Protein AF-A0A1Y5GNL1-F1 (afdb_monomer)

Solvent-accessible surface area (backbone atoms only — not comparable to full-atom values): 10444 Å² total; per-residue (Å²): 140,81,86,88,83,90,82,88,89,87,81,87,83,83,86,76,85,80,77,82,78,79,74,79,75,77,80,75,80,74,80,72,69,47,80,43,78,51,62,94,51,75,36,48,58,29,50,54,50,49,62,76,41,37,82,68,39,69,71,27,97,83,43,31,18,26,44,36,35,56,33,30,37,84,97,33,58,23,40,37,36,39,26,32,45,97,56,29,27,39,37,41,37,41,29,74,87,70,78,47,69,49,72,49,64,78,26,40,75,8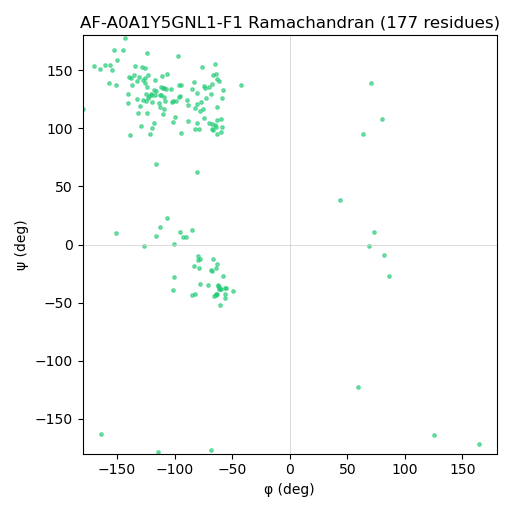5,61,77,57,86,50,54,77,48,40,34,41,35,42,40,97,83,29,43,32,43,39,38,36,37,79,62,35,33,42,36,44,34,35,57,86,54,38,38,34,43,36,37,40,49,72,50,91,87,49,80,58,54,50,34,43,26,48,56,88,62,51,44,80,39,76,69,42,66,128

Nearest PDB structures (foldseek):
  2vt8-assembly2_B  TM=5.332E-01  e=2.544E+00  Homo sapiens
  6hxv-assembly1_B  TM=3.896E-01  e=2.177E+00  Danio rerio
  6hxy-assembly1_A-2  TM=4.247E-01  e=2.544E+00  Danio rerio
  2fbl-assembly1_B  TM=3.170E-01  e=1.229E+00  Nitrosomonas europaea
  6hxv-assembly1_A  TM=4.015E-01  e=4.504E+00  Danio rerio

Foldseek 3Di:
DDDDDDDDDDDDDDPDDDDDPPDPPPPPPPWDKDKDFQDLAFQSQVVVVCVQCVVQQVVAPQSFFKKWFWWDFVPWTKIKIWGDDPRWIKIWIATPVPRAIDIDISGDNPDDCVQWPTWIWMQTPQFIKTWTHGVFKIWIWTDNPQKIKIWIGGPDPPHDTTITMGGSVPMDIGHPDHD

Secondary structure (DSSP, 8-state):
---------------------------------EEEEPPSSTTHHHHHHHHHTHHHHTTSSSS-EEEEEEEEETTEEEEEEEEE-SS-EEEEEEEGGGTEEEEEEEE-TT--STTEEEEEEEEETTEEEEEEEESSEEEEEEE-SSEEEEEEEESSTTS---EEEEEGGG-EEEET---

pLDDT: mean 84.7, std 17.58, range [38.16, 98.0]

Radius of gyration: 28.98 Å; Cα contacts (8 Å, |Δi|>4): 346; chains: 1; bounding box: 56×76×91 Å

Mean predicted aligned error: 10.85 Å

Sequence (179 aa):
MAADPTRRPLYLHRLLLLIPLIGLSLSQTSFAETVVNIPRENGALHQEFKNLMHEQISQFENGIGRINLPGKSGNKDCTANFYTHEDSTFLSIDIRANDTYKEFYIDHPTQSFKPILFQKLILSDDGVEIKVVKRRFTFSIKSNGETLTIHTKSKSKKDKTPSCTFQLVDVKLFEGETE

Structure (mmCIF, N/CA/C/O backbone):
data_AF-A0A1Y5GNL1-F1
#
_entry.id   AF-A0A1Y5GNL1-F1
#
loop_
_atom_site.group_PDB
_atom_site.id
_atom_site.type_symbol
_atom_site.label_atom_id
_atom_site.label_alt_id
_atom_site.label_comp_id
_atom_site.label_asym_id
_atom_site.label_entity_id
_atom_site.label_seq_id
_atom_site.pdbx_PDB_ins_code
_atom_site.Cartn_x
_atom_site.Cartn_y
_atom_site.Cartn_z
_atom_site.occupancy
_atom_site.B_iso_or_equiv
_atom_site.auth_seq_id
_atom_site.auth_comp_id
_atom_site.auth_asym_id
_atom_site.auth_atom_id
_atom_site.pdbx_PDB_model_num
ATOM 1 N N . MET A 1 1 ? -39.091 -49.782 72.570 1.00 40.16 1 MET A N 1
ATOM 2 C CA . MET A 1 1 ? -38.453 -51.110 72.747 1.00 40.16 1 MET A CA 1
ATOM 3 C C . MET A 1 1 ? -39.277 -52.098 71.934 1.00 40.16 1 MET A C 1
ATOM 5 O O . MET A 1 1 ? -40.478 -52.080 72.128 1.00 40.16 1 MET A O 1
ATOM 9 N N . ALA A 1 2 ? -38.800 -52.902 70.988 1.00 39.50 2 ALA A N 1
ATOM 10 C CA . ALA A 1 2 ? -37.472 -53.255 70.480 1.00 39.50 2 ALA A CA 1
ATOM 11 C C . ALA A 1 2 ? -37.644 -53.631 68.977 1.00 39.50 2 ALA A C 1
ATOM 13 O O . ALA A 1 2 ? -38.718 -54.080 68.596 1.00 39.50 2 ALA A O 1
ATOM 14 N N . ALA A 1 3 ? -36.745 -53.187 68.095 1.00 40.75 3 ALA A N 1
ATOM 15 C CA . ALA A 1 3 ? -35.728 -53.989 67.387 1.00 40.75 3 ALA A CA 1
ATOM 16 C C . ALA A 1 3 ? -36.224 -54.787 66.148 1.00 40.75 3 ALA A C 1
ATOM 18 O O . ALA A 1 3 ? -36.904 -55.798 66.265 1.00 40.75 3 ALA A O 1
ATOM 19 N N . ASP A 1 4 ? -35.804 -54.293 64.975 1.00 42.88 4 ASP A N 1
ATOM 20 C CA . ASP A 1 4 ? -35.662 -54.953 63.656 1.00 42.88 4 ASP A CA 1
ATOM 21 C C . ASP A 1 4 ? -34.566 -56.055 63.728 1.00 42.88 4 ASP A C 1
ATOM 23 O O . ASP A 1 4 ? -33.699 -55.924 64.606 1.00 42.88 4 ASP A O 1
ATOM 27 N N . PRO A 1 5 ? -34.537 -57.128 62.889 1.00 54.91 5 PRO A N 1
ATOM 28 C CA . PRO A 1 5 ? -33.854 -57.037 61.577 1.00 54.91 5 PRO A CA 1
ATOM 29 C C . PRO A 1 5 ? -34.291 -58.022 60.442 1.00 54.91 5 PRO A C 1
ATOM 31 O O . PRO A 1 5 ? -34.553 -59.200 60.673 1.00 54.91 5 PRO A O 1
ATOM 34 N N . THR A 1 6 ? -34.072 -57.593 59.180 1.00 46.59 6 THR A N 1
ATOM 35 C CA . THR A 1 6 ? -33.573 -58.368 57.989 1.00 46.59 6 THR A CA 1
ATOM 36 C C . THR A 1 6 ? -34.479 -59.438 57.325 1.00 46.59 6 THR A C 1
ATOM 38 O O . THR A 1 6 ? -35.091 -60.237 58.006 1.00 46.59 6 THR A O 1
ATOM 41 N N . ARG A 1 7 ? -34.594 -59.630 55.991 1.00 39.72 7 ARG A N 1
ATOM 42 C CA . ARG A 1 7 ? -33.721 -59.412 54.808 1.00 39.72 7 ARG A CA 1
ATOM 43 C C . ARG A 1 7 ? -34.568 -59.468 53.499 1.00 39.72 7 ARG A C 1
ATOM 45 O O . ARG A 1 7 ? -35.563 -60.174 53.431 1.00 39.72 7 ARG A O 1
ATOM 52 N N . ARG A 1 8 ? -34.114 -58.731 52.469 1.00 44.25 8 ARG A N 1
ATOM 53 C CA . ARG A 1 8 ? -34.558 -58.634 51.041 1.00 44.25 8 ARG A CA 1
ATOM 54 C C . ARG A 1 8 ? -34.267 -59.943 50.242 1.00 44.25 8 ARG A C 1
ATOM 56 O O . ARG A 1 8 ? -33.657 -60.808 50.868 1.00 44.25 8 ARG A O 1
ATOM 63 N N . PRO A 1 9 ? -34.507 -60.099 48.903 1.00 55.09 9 PRO A N 1
ATOM 64 C CA . PRO A 1 9 ? -34.882 -59.119 47.848 1.00 55.09 9 PRO A CA 1
ATOM 65 C C . PRO A 1 9 ? -35.872 -59.624 46.758 1.00 55.09 9 PRO A C 1
ATOM 67 O O . PRO A 1 9 ? -36.211 -60.793 46.746 1.00 55.09 9 PRO A O 1
ATOM 70 N N . LEU A 1 10 ? -36.291 -58.772 45.802 1.00 44.56 10 LEU A N 1
ATOM 71 C CA . LEU A 1 10 ? -36.179 -59.037 44.346 1.00 44.56 10 LEU A CA 1
ATOM 72 C C . LEU A 1 10 ? -36.732 -57.874 43.482 1.00 44.56 10 LEU A C 1
ATOM 74 O O . LEU A 1 10 ? -37.914 -57.562 43.494 1.00 44.56 10 LEU A O 1
ATOM 78 N N . TYR A 1 11 ? -35.807 -57.276 42.724 1.00 46.66 11 TYR A N 1
ATOM 79 C CA . TYR A 1 11 ? -35.915 -56.756 41.353 1.00 46.66 11 TYR A CA 1
ATOM 80 C C . TYR A 1 11 ? -36.850 -55.584 40.977 1.00 46.66 11 TYR A C 1
ATOM 82 O O . TYR A 1 11 ? -37.989 -55.730 40.550 1.00 46.66 11 TYR A O 1
ATOM 90 N N . LEU A 1 12 ? -36.211 -54.405 40.980 1.00 45.72 12 LEU A N 1
ATOM 91 C CA . LEU A 1 12 ? -36.392 -53.280 40.056 1.00 45.72 12 LEU A CA 1
ATOM 92 C C . LEU A 1 12 ? -36.531 -53.736 38.592 1.00 45.72 12 LEU A C 1
ATOM 94 O O . LEU A 1 12 ? -35.648 -54.447 38.123 1.00 45.72 12 LEU A O 1
ATOM 98 N N . HIS A 1 13 ? -37.466 -53.153 37.836 1.00 38.16 13 HIS A N 1
ATOM 99 C CA . HIS A 1 13 ? -37.251 -52.790 36.426 1.00 38.16 13 HIS A CA 1
ATOM 100 C C . HIS A 1 13 ? -37.870 -51.409 36.155 1.00 38.16 13 HIS A C 1
ATOM 102 O O . HIS A 1 13 ? -39.061 -51.260 35.900 1.00 38.16 13 HIS A O 1
ATOM 108 N N . ARG A 1 14 ? -37.028 -50.371 36.259 1.00 43.53 14 ARG A N 1
ATOM 109 C CA . ARG A 1 14 ? -37.276 -49.042 35.691 1.00 43.53 14 ARG A CA 1
ATOM 110 C C . ARG A 1 14 ? -36.975 -49.123 34.196 1.00 43.53 14 ARG A C 1
ATOM 112 O O . ARG A 1 14 ? -35.818 -49.305 33.830 1.00 43.53 14 ARG A O 1
ATOM 119 N N . LEU A 1 15 ? -37.987 -48.954 33.351 1.00 43.59 15 LEU A N 1
ATOM 120 C CA . LEU A 1 15 ? -37.787 -48.708 31.926 1.00 43.59 15 LEU A CA 1
ATOM 121 C C . LEU A 1 15 ? -37.422 -47.223 31.755 1.00 43.59 15 LEU A C 1
ATOM 123 O O . LEU A 1 15 ? -38.279 -46.346 31.836 1.00 43.59 15 LEU A O 1
ATOM 127 N N . LEU A 1 16 ? -36.131 -46.935 31.607 1.00 45.78 16 LEU A N 1
ATOM 128 C CA . LEU A 1 16 ? -35.618 -45.617 31.234 1.00 45.78 16 LEU A CA 1
ATOM 129 C C . LEU A 1 16 ? -35.570 -45.556 29.703 1.00 45.78 16 LEU A C 1
ATOM 131 O O . LEU A 1 16 ? -34.730 -46.195 29.075 1.00 45.78 16 LEU A O 1
ATOM 135 N N . LEU A 1 17 ? -36.501 -44.809 29.111 1.00 48.72 17 LEU A N 1
ATOM 136 C CA . LEU A 1 17 ? -36.475 -44.424 27.701 1.00 48.72 17 LEU A CA 1
ATOM 137 C C . LEU A 1 17 ? -35.295 -43.467 27.472 1.00 48.72 17 LEU A C 1
ATOM 139 O O . LEU A 1 17 ? -35.342 -42.299 27.850 1.00 48.72 17 LEU A O 1
ATOM 143 N N . LEU A 1 18 ? -34.223 -43.986 26.875 1.00 48.16 18 LEU A N 1
ATOM 144 C CA . LEU A 1 18 ? -33.099 -43.214 26.351 1.00 48.16 18 LEU A CA 1
ATOM 145 C C . LEU A 1 18 ? -33.484 -42.654 24.976 1.00 48.16 18 LEU A C 1
ATOM 147 O O . LEU A 1 18 ? -33.523 -43.379 23.985 1.00 48.16 18 LEU A O 1
ATOM 151 N N . ILE A 1 19 ? -33.778 -41.356 24.931 1.00 61.16 19 ILE A N 1
ATOM 152 C CA . ILE A 1 19 ? -33.871 -40.574 23.694 1.00 61.16 19 ILE A CA 1
ATOM 153 C C . ILE A 1 19 ? -32.431 -40.280 23.243 1.00 61.16 19 ILE A C 1
ATOM 155 O O . ILE A 1 19 ? -31.685 -39.681 24.024 1.00 61.16 19 ILE A O 1
ATOM 159 N N . PRO A 1 20 ? -31.999 -40.653 22.025 1.00 50.28 20 PRO A N 1
ATOM 160 C CA . PRO A 1 20 ? -30.716 -40.200 21.519 1.00 50.28 20 PRO A CA 1
ATOM 161 C C . PRO A 1 20 ? -30.850 -38.725 21.123 1.00 50.28 20 PRO A C 1
ATOM 163 O O . PRO A 1 20 ? -31.502 -38.392 20.133 1.00 50.28 20 PRO A O 1
ATOM 166 N N . LEU A 1 21 ? -30.237 -37.826 21.901 1.00 54.44 21 LEU A N 1
ATOM 167 C CA . LEU A 1 21 ? -29.924 -36.481 21.423 1.00 54.44 21 LEU A CA 1
ATOM 168 C C . LEU A 1 21 ? -28.909 -36.631 20.285 1.00 54.44 21 LEU A C 1
ATOM 170 O O . LEU A 1 21 ? -27.726 -36.874 20.519 1.00 54.44 21 LEU A O 1
ATOM 174 N N . ILE A 1 22 ? -29.381 -36.496 19.050 1.00 57.75 22 ILE A N 1
ATOM 175 C CA . ILE A 1 22 ? -28.523 -36.274 17.891 1.00 57.75 22 ILE A CA 1
ATOM 176 C C . ILE A 1 22 ? -27.905 -34.890 18.096 1.00 57.75 22 ILE A C 1
ATOM 178 O O . ILE A 1 22 ? -28.544 -33.863 17.872 1.00 57.75 22 ILE A O 1
ATOM 182 N N . GLY A 1 23 ? -26.675 -34.867 18.606 1.00 55.41 23 GLY A N 1
ATOM 183 C CA . GLY A 1 23 ? -25.869 -33.661 18.655 1.00 55.41 23 GLY A CA 1
ATOM 184 C C . GLY A 1 23 ? -25.596 -33.203 17.229 1.00 55.41 23 GLY A C 1
ATOM 185 O O . GLY A 1 23 ? -24.806 -33.826 16.524 1.00 55.41 23 GLY A O 1
ATOM 186 N N . LEU A 1 24 ? -26.250 -32.120 16.804 1.00 51.66 24 LEU A N 1
ATOM 187 C CA . LEU A 1 24 ? -25.780 -31.318 15.682 1.00 51.66 24 LEU A CA 1
ATOM 188 C C . LEU A 1 24 ? -24.388 -30.798 16.058 1.00 51.66 24 LEU A C 1
ATOM 190 O O . LEU A 1 24 ? -24.252 -29.805 16.773 1.00 51.66 24 LEU A O 1
ATOM 194 N N . SER A 1 25 ? -23.343 -31.481 15.599 1.00 56.22 25 SER A N 1
ATOM 195 C CA . SER A 1 25 ? -22.011 -30.901 15.549 1.00 56.22 25 SER A CA 1
ATOM 196 C C . SER A 1 25 ? -22.053 -29.784 14.509 1.00 56.22 25 SER A C 1
ATOM 198 O O . SER A 1 25 ? -22.011 -30.048 13.308 1.00 56.22 25 SER A O 1
ATOM 200 N N . LEU A 1 26 ? -22.187 -28.533 14.958 1.00 53.34 26 LEU A N 1
ATOM 201 C CA . LEU A 1 26 ? -21.834 -27.394 14.121 1.00 53.34 26 LEU A CA 1
ATOM 202 C C . LEU A 1 26 ? -20.352 -27.546 13.777 1.00 53.34 26 LEU A C 1
ATOM 204 O O . LEU A 1 26 ? -19.492 -27.380 14.642 1.00 53.34 26 LEU A O 1
ATOM 208 N N . SER A 1 27 ? -20.062 -27.883 12.524 1.00 49.12 27 SER A N 1
ATOM 209 C CA . SER A 1 27 ? -18.722 -27.773 11.969 1.00 49.12 27 SER A CA 1
ATOM 210 C C . SER A 1 27 ? -18.300 -26.311 12.078 1.00 49.12 27 SER A C 1
ATOM 212 O O . SER A 1 27 ? -18.745 -25.467 11.304 1.00 49.12 27 SER A O 1
ATOM 214 N N . GLN A 1 28 ? -17.478 -25.993 13.076 1.00 51.88 28 GLN A N 1
ATOM 215 C CA . GLN A 1 28 ? -16.726 -24.750 13.087 1.00 51.88 28 GLN A CA 1
ATOM 216 C C . GLN A 1 28 ? -15.769 -24.821 11.898 1.00 51.88 28 GLN A C 1
ATOM 218 O O . GLN A 1 28 ? -14.759 -25.518 11.949 1.00 51.88 28 GLN A O 1
ATOM 223 N N . THR A 1 29 ? -16.107 -24.148 10.802 1.00 49.34 29 THR A N 1
ATOM 224 C CA . THR A 1 29 ? -15.152 -23.856 9.734 1.00 49.34 29 THR A CA 1
ATOM 225 C C . THR A 1 29 ? -14.073 -22.963 10.337 1.00 49.34 29 THR A C 1
ATOM 227 O O . THR A 1 29 ? -14.262 -21.755 10.479 1.00 49.34 29 THR A O 1
ATOM 230 N N . SER A 1 30 ? -12.969 -23.559 10.786 1.00 57.69 30 SER A N 1
ATOM 231 C CA . SER A 1 30 ? -11.777 -22.804 11.148 1.00 57.69 30 SER A CA 1
ATOM 232 C C . SER A 1 30 ? -11.179 -22.255 9.857 1.00 57.69 30 SER A C 1
ATOM 234 O O . SER A 1 30 ? -10.586 -23.009 9.087 1.00 57.69 30 SER A O 1
ATOM 236 N N . PHE A 1 31 ? -11.361 -20.963 9.605 1.00 66.00 31 PHE A N 1
ATOM 237 C CA . PHE A 1 31 ? -10.624 -20.263 8.559 1.00 66.00 31 PHE A CA 1
ATOM 238 C C . PHE A 1 31 ? -9.137 -20.303 8.933 1.00 66.00 31 PHE A C 1
ATOM 240 O O . PHE A 1 31 ? -8.756 -19.860 10.021 1.00 66.00 31 PHE A O 1
ATOM 247 N N . ALA A 1 32 ? -8.313 -20.919 8.088 1.00 75.25 32 ALA A N 1
ATOM 248 C CA . ALA A 1 32 ? -6.890 -21.080 8.353 1.00 75.25 32 ALA A CA 1
ATOM 249 C C . ALA A 1 32 ? -6.152 -19.795 7.958 1.00 75.25 32 ALA A C 1
ATOM 251 O O . ALA A 1 32 ? -5.858 -19.568 6.790 1.00 75.25 32 ALA A O 1
ATOM 252 N N . GLU A 1 33 ? -5.853 -18.943 8.937 1.00 87.75 33 GLU A N 1
ATOM 253 C CA . GLU A 1 33 ? -5.002 -17.769 8.729 1.00 87.75 33 GLU A CA 1
ATOM 254 C C . GLU A 1 33 ? -3.526 -18.191 8.761 1.00 87.75 33 GLU A C 1
ATOM 256 O O . GLU A 1 33 ? -3.036 -18.729 9.759 1.00 87.75 33 GLU A O 1
ATOM 261 N N . THR A 1 34 ? -2.798 -17.934 7.675 1.00 95.00 34 THR A N 1
ATOM 262 C CA . THR A 1 34 ? -1.343 -18.108 7.627 1.00 95.00 34 THR A CA 1
ATOM 263 C C . THR A 1 34 ? -0.667 -16.765 7.845 1.00 95.00 34 THR A C 1
ATOM 265 O O . THR A 1 34 ? -0.891 -15.814 7.103 1.00 95.00 34 THR A O 1
ATOM 268 N N . VAL A 1 35 ? 0.202 -16.684 8.853 1.00 96.12 35 VAL A N 1
ATOM 269 C CA . VAL A 1 35 ? 0.921 -15.453 9.197 1.00 96.12 35 VAL A CA 1
ATOM 270 C C . VAL A 1 35 ? 2.409 -15.626 8.925 1.00 96.12 35 VAL A C 1
ATOM 272 O O . VAL A 1 35 ? 3.078 -16.434 9.570 1.00 96.12 35 VAL A O 1
ATOM 275 N N . VAL A 1 36 ? 2.940 -14.813 8.018 1.00 96.75 36 VAL A N 1
ATOM 276 C CA . VAL A 1 36 ? 4.354 -14.775 7.638 1.00 96.75 36 VAL A CA 1
ATOM 277 C C . VAL A 1 36 ? 4.972 -13.472 8.141 1.00 96.75 36 VAL A C 1
ATOM 279 O O . VAL A 1 36 ? 4.389 -12.394 8.024 1.00 96.75 36 VAL A O 1
ATOM 282 N N . ASN A 1 37 ? 6.160 -13.548 8.741 1.00 96.75 37 ASN A N 1
ATOM 283 C CA . ASN A 1 37 ? 6.896 -12.347 9.133 1.00 96.75 37 ASN A CA 1
ATOM 284 C C . ASN A 1 37 ? 7.626 -11.778 7.916 1.00 96.75 37 ASN A C 1
ATOM 286 O O . ASN A 1 37 ? 8.374 -12.501 7.265 1.00 96.75 37 ASN A O 1
ATOM 290 N N . ILE A 1 38 ? 7.470 -10.481 7.665 1.00 95.94 38 ILE A N 1
ATOM 291 C CA . ILE A 1 38 ? 8.252 -9.789 6.638 1.00 95.94 38 ILE A CA 1
ATOM 292 C C . ILE A 1 38 ? 9.592 -9.367 7.287 1.00 95.94 38 ILE A C 1
ATOM 294 O O . ILE A 1 38 ? 9.590 -8.854 8.413 1.00 95.94 38 ILE A O 1
ATOM 298 N N . PRO A 1 39 ? 10.755 -9.581 6.653 1.00 92.69 39 PRO A N 1
ATOM 299 C CA . PRO A 1 39 ? 12.040 -9.137 7.195 1.00 92.69 39 PRO A CA 1
ATOM 300 C C . PRO A 1 39 ? 12.113 -7.613 7.352 1.00 92.69 39 PRO A C 1
ATOM 302 O O . PRO A 1 39 ? 11.661 -6.869 6.489 1.00 92.69 39 PRO A O 1
ATOM 305 N N . ARG A 1 40 ? 12.722 -7.127 8.442 1.00 91.50 40 ARG A N 1
ATOM 306 C CA . ARG A 1 40 ? 12.997 -5.689 8.650 1.00 91.50 40 ARG A CA 1
ATOM 307 C C . ARG A 1 40 ? 14.259 -5.277 7.889 1.00 91.50 40 ARG A C 1
ATOM 309 O O . ARG A 1 40 ? 15.262 -4.916 8.502 1.00 91.50 40 ARG A O 1
ATOM 316 N N . GLU A 1 41 ? 14.194 -5.415 6.576 1.00 90.44 41 GLU A N 1
ATOM 317 C CA . GLU A 1 41 ? 15.274 -5.172 5.623 1.00 90.44 41 GLU A CA 1
ATOM 318 C C . GLU A 1 41 ? 14.774 -4.236 4.520 1.00 90.44 41 GLU A C 1
ATOM 320 O O . GLU A 1 41 ? 13.573 -4.176 4.249 1.00 90.44 41 GLU A O 1
ATOM 325 N N . ASN A 1 42 ? 15.691 -3.482 3.909 1.00 88.31 42 ASN A N 1
ATOM 326 C CA . ASN A 1 42 ? 15.358 -2.496 2.880 1.00 88.31 42 ASN A CA 1
ATOM 327 C C . ASN A 1 42 ? 14.653 -3.161 1.698 1.00 88.31 42 ASN A C 1
ATOM 329 O O . ASN A 1 42 ? 15.180 -4.112 1.124 1.00 88.31 42 ASN A O 1
ATOM 333 N N . GLY A 1 43 ? 13.482 -2.643 1.331 1.00 90.38 43 GLY A N 1
ATOM 334 C CA . GLY A 1 43 ? 12.724 -3.099 0.170 1.00 90.38 43 GLY A CA 1
ATOM 335 C C . GLY A 1 43 ? 11.879 -4.350 0.415 1.00 90.38 43 GLY A C 1
ATOM 336 O O . GLY A 1 43 ? 11.052 -4.688 -0.429 1.00 90.38 43 GLY A O 1
ATOM 337 N N . ALA A 1 44 ? 12.017 -5.033 1.558 1.00 93.38 44 ALA A N 1
ATOM 338 C CA . ALA A 1 44 ? 11.246 -6.245 1.830 1.00 93.38 44 ALA A CA 1
ATOM 339 C C . ALA A 1 44 ? 9.740 -5.951 1.893 1.00 93.38 44 ALA A C 1
ATOM 341 O O . ALA A 1 44 ? 8.929 -6.680 1.332 1.00 93.38 44 ALA A O 1
ATOM 342 N N . LEU A 1 45 ? 9.350 -4.855 2.546 1.00 95.31 45 LEU A N 1
ATOM 343 C CA . LEU A 1 45 ? 7.946 -4.472 2.659 1.00 95.31 45 LEU A CA 1
ATOM 344 C C . LEU A 1 45 ? 7.435 -3.818 1.368 1.00 95.31 45 LEU A C 1
ATOM 346 O O . LEU A 1 45 ? 6.277 -4.021 1.003 1.00 95.31 45 LEU A O 1
ATOM 350 N N . HIS A 1 46 ? 8.299 -3.075 0.670 1.00 94.88 46 HIS A N 1
ATOM 351 C CA . HIS A 1 46 ? 8.017 -2.571 -0.674 1.00 94.88 46 HIS A CA 1
ATOM 352 C C . HIS A 1 46 ? 7.675 -3.712 -1.642 1.00 94.88 46 HIS A C 1
ATOM 354 O O . HIS A 1 46 ? 6.669 -3.636 -2.344 1.00 94.88 46 HIS A O 1
ATOM 360 N N . GLN A 1 47 ? 8.457 -4.793 -1.640 1.00 95.25 47 GLN A N 1
ATOM 361 C CA . GLN A 1 47 ? 8.228 -5.931 -2.525 1.00 95.25 47 GLN A CA 1
ATOM 362 C C . GLN A 1 47 ? 6.901 -6.632 -2.221 1.00 95.25 47 GLN A C 1
ATOM 364 O O . GLN A 1 47 ? 6.151 -6.930 -3.148 1.00 95.25 47 GLN A O 1
ATOM 369 N N . GLU A 1 48 ? 6.563 -6.838 -0.944 1.00 96.69 48 GLU A N 1
ATOM 370 C CA . GLU A 1 48 ? 5.253 -7.398 -0.585 1.00 96.69 48 GLU A CA 1
ATOM 371 C C . GLU A 1 48 ? 4.104 -6.494 -1.036 1.00 96.69 48 GLU A C 1
ATOM 373 O O . GLU A 1 48 ? 3.087 -6.980 -1.527 1.00 96.69 48 GLU A O 1
ATOM 378 N N . PHE A 1 49 ? 4.270 -5.171 -0.940 1.00 96.88 49 PHE A N 1
ATOM 379 C CA . PHE A 1 49 ? 3.292 -4.233 -1.481 1.00 96.88 49 PHE A CA 1
ATOM 380 C C . PHE A 1 49 ? 3.175 -4.339 -3.009 1.00 96.88 49 PHE A C 1
ATOM 382 O O . PHE A 1 49 ? 2.058 -4.378 -3.526 1.00 96.88 49 PHE A O 1
ATOM 389 N N . LYS A 1 50 ? 4.296 -4.449 -3.735 1.00 95.81 50 LYS A N 1
ATOM 390 C CA . LYS A 1 50 ? 4.282 -4.657 -5.192 1.00 95.81 50 LYS A CA 1
ATOM 391 C C . LYS A 1 50 ? 3.582 -5.951 -5.580 1.00 95.81 50 LYS A C 1
ATOM 393 O O . LYS A 1 50 ? 2.847 -5.962 -6.560 1.00 95.81 50 LYS A O 1
ATOM 398 N N . ASN A 1 51 ? 3.772 -7.013 -4.802 1.00 96.06 51 ASN A N 1
ATOM 399 C CA . ASN A 1 51 ? 3.082 -8.283 -5.005 1.00 96.06 51 ASN A CA 1
ATOM 400 C C . ASN A 1 51 ? 1.570 -8.134 -4.767 1.00 96.06 51 ASN A C 1
ATOM 402 O O . ASN A 1 51 ? 0.775 -8.603 -5.576 1.00 96.06 51 ASN A O 1
ATOM 406 N N . LEU A 1 52 ? 1.171 -7.437 -3.696 1.00 96.44 52 LEU A N 1
ATOM 407 C CA . LEU A 1 52 ? -0.236 -7.176 -3.370 1.00 96.44 52 LEU A CA 1
ATOM 408 C C . LEU A 1 52 ? -0.956 -6.367 -4.462 1.00 96.44 52 LEU A C 1
ATOM 410 O O . LEU A 1 52 ? -2.133 -6.601 -4.716 1.00 96.44 52 LEU A O 1
ATOM 414 N N . MET A 1 53 ? -0.248 -5.423 -5.087 1.00 96.44 53 MET A N 1
ATOM 415 C CA . MET A 1 53 ? -0.762 -4.503 -6.111 1.00 96.44 53 MET A CA 1
ATOM 416 C C . MET A 1 53 ? -0.277 -4.853 -7.524 1.00 96.44 53 MET A C 1
ATOM 418 O O . MET A 1 53 ? -0.223 -3.984 -8.396 1.00 96.44 53 MET A O 1
ATOM 422 N N . HIS A 1 54 ? 0.114 -6.110 -7.755 1.00 96.00 54 HIS A N 1
ATOM 423 C CA . HIS A 1 54 ? 0.782 -6.527 -8.988 1.00 96.00 54 HIS A CA 1
ATOM 424 C C . HIS A 1 54 ? -0.035 -6.196 -10.242 1.00 96.00 54 HIS A C 1
ATOM 426 O O . HIS A 1 54 ? 0.510 -5.679 -11.215 1.00 96.00 54 HIS A O 1
ATOM 432 N N . GLU A 1 55 ? -1.347 -6.430 -10.211 1.00 95.56 55 GLU A N 1
ATOM 433 C CA . GLU A 1 55 ? -2.242 -6.159 -11.343 1.00 95.56 55 GLU A CA 1
ATOM 434 C C . GLU A 1 55 ? -2.294 -4.676 -11.723 1.00 95.56 55 GLU A C 1
ATOM 436 O O . GLU A 1 55 ? -2.405 -4.345 -12.900 1.00 95.56 55 GLU A O 1
ATOM 441 N N . GLN A 1 56 ? -2.207 -3.767 -10.750 1.00 96.31 56 GLN A N 1
ATOM 442 C CA . GLN A 1 56 ? -2.216 -2.327 -11.011 1.00 96.31 56 GLN A CA 1
ATOM 443 C C . GLN A 1 56 ? -0.824 -1.832 -11.413 1.00 96.31 56 GLN A C 1
ATOM 445 O O . GLN A 1 56 ? -0.701 -1.057 -12.353 1.00 96.31 56 GLN A O 1
ATOM 450 N N . ILE A 1 57 ? 0.230 -2.298 -10.738 1.00 95.88 57 ILE A N 1
ATOM 451 C CA . ILE A 1 57 ? 1.609 -1.847 -10.985 1.00 95.88 57 ILE A CA 1
ATOM 452 C C . ILE A 1 57 ? 2.147 -2.365 -12.321 1.00 95.88 57 ILE A C 1
ATOM 454 O O . ILE A 1 57 ? 2.895 -1.657 -12.984 1.00 95.88 57 ILE A O 1
ATOM 458 N N . SER A 1 58 ? 1.765 -3.575 -12.740 1.00 95.69 58 SER A N 1
ATOM 459 C CA . SER A 1 58 ? 2.185 -4.154 -14.029 1.00 95.69 58 SER A CA 1
ATOM 460 C C . SER A 1 58 ? 1.622 -3.425 -15.251 1.00 95.69 58 SER A C 1
ATOM 462 O O . SER A 1 58 ? 2.088 -3.665 -16.362 1.00 95.69 58 SER A O 1
ATOM 464 N 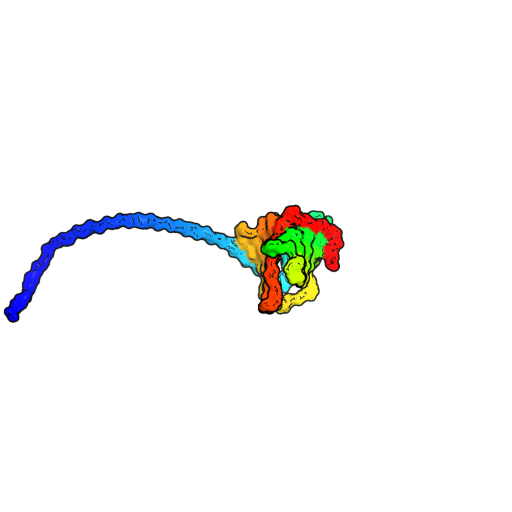N . GLN A 1 59 ? 0.643 -2.537 -15.059 1.00 95.75 59 GLN A N 1
ATOM 465 C CA . GLN A 1 59 ? 0.133 -1.664 -16.116 1.00 95.75 59 GLN A CA 1
ATOM 466 C C . GLN A 1 59 ? 1.035 -0.450 -16.363 1.00 95.75 59 GLN A C 1
ATOM 468 O O . GLN A 1 59 ? 0.862 0.210 -17.385 1.00 95.75 59 GLN A O 1
ATOM 473 N N . PHE A 1 60 ? 1.982 -0.163 -15.463 1.00 95.69 60 PHE A N 1
ATOM 474 C CA . PHE A 1 60 ? 3.010 0.844 -15.700 1.00 95.69 60 PHE A CA 1
ATOM 475 C C . PHE A 1 60 ? 4.164 0.255 -16.518 1.00 95.69 60 PHE A C 1
ATOM 477 O O . PHE A 1 60 ? 4.596 -0.867 -16.241 1.00 95.69 60 PHE A O 1
ATOM 484 N N . GLU A 1 61 ? 4.716 0.999 -17.480 1.00 90.62 61 GLU A N 1
ATOM 485 C CA . GLU A 1 61 ? 5.750 0.474 -18.395 1.00 90.62 61 GLU A CA 1
ATOM 486 C C . GLU A 1 61 ? 7.028 0.062 -17.651 1.00 90.62 61 GLU A C 1
ATOM 488 O O . GLU A 1 61 ? 7.677 -0.928 -17.993 1.00 90.62 61 GLU A O 1
ATOM 493 N N . ASN A 1 62 ? 7.378 0.806 -16.603 1.00 89.38 62 ASN A N 1
ATOM 494 C CA . ASN A 1 62 ? 8.555 0.580 -15.761 1.00 89.38 62 ASN A CA 1
ATOM 495 C C . ASN A 1 62 ? 8.197 0.238 -14.300 1.00 89.38 62 ASN A C 1
ATOM 497 O O . ASN A 1 62 ? 9.084 0.154 -13.449 1.00 89.38 62 ASN A O 1
ATOM 501 N N . GLY A 1 63 ? 6.910 0.043 -13.988 1.00 89.56 63 GLY A N 1
ATOM 502 C CA . GLY A 1 63 ? 6.432 -0.160 -12.616 1.00 89.56 63 GLY A CA 1
ATOM 503 C C . GLY A 1 63 ? 6.431 1.105 -11.744 1.00 89.56 63 GLY A C 1
ATOM 504 O O . GLY A 1 63 ? 6.255 0.988 -10.527 1.00 89.56 63 GLY A O 1
ATOM 505 N N . ILE A 1 64 ? 6.638 2.289 -12.332 1.00 95.06 64 ILE A N 1
ATOM 506 C CA . ILE A 1 64 ? 6.728 3.582 -11.642 1.00 95.06 64 ILE A CA 1
ATOM 507 C C . ILE A 1 64 ? 5.527 4.449 -12.015 1.00 95.06 64 ILE A C 1
ATOM 509 O O . ILE A 1 64 ? 5.237 4.698 -13.184 1.00 95.06 64 ILE A O 1
ATOM 513 N N . GLY A 1 65 ? 4.850 4.977 -11.002 1.00 96.94 65 GLY A N 1
ATOM 514 C CA . GLY A 1 65 ? 3.718 5.862 -11.219 1.00 96.94 65 GLY A CA 1
ATOM 515 C C . GLY A 1 65 ? 2.865 6.043 -9.980 1.00 96.94 65 GLY A C 1
ATOM 516 O O . GLY A 1 65 ? 3.197 5.597 -8.876 1.00 96.94 65 GLY A O 1
ATOM 517 N N . ARG A 1 66 ? 1.723 6.696 -10.179 1.00 97.94 66 ARG A N 1
ATOM 518 C CA . ARG A 1 66 ? 0.743 6.938 -9.127 1.00 97.94 66 ARG A CA 1
ATOM 519 C C . ARG A 1 66 ? -0.502 6.097 -9.345 1.00 97.94 66 ARG A C 1
ATOM 521 O O . ARG A 1 66 ? -1.163 6.173 -10.379 1.00 97.94 66 ARG A O 1
ATOM 528 N N . ILE A 1 67 ? -0.870 5.353 -8.311 1.00 97.94 67 ILE A N 1
ATOM 529 C CA . ILE A 1 67 ? -2.132 4.627 -8.199 1.00 97.94 67 ILE A CA 1
ATOM 530 C C . ILE A 1 67 ? -3.063 5.462 -7.326 1.00 97.94 67 ILE A C 1
ATOM 532 O O . ILE A 1 67 ? -2.856 5.586 -6.118 1.00 97.94 67 ILE A O 1
ATOM 536 N N . ASN A 1 68 ? -4.093 6.044 -7.927 1.00 98.00 68 ASN A N 1
ATOM 537 C CA . ASN A 1 68 ? -5.138 6.772 -7.221 1.00 98.00 68 ASN A CA 1
ATOM 538 C C . ASN A 1 68 ? -6.336 5.865 -6.967 1.00 98.00 68 ASN A C 1
ATOM 540 O O . ASN A 1 68 ? -6.900 5.280 -7.891 1.00 98.00 68 ASN A O 1
ATOM 544 N N . LEU A 1 69 ? -6.750 5.807 -5.710 1.00 97.31 69 LEU A N 1
ATOM 545 C CA . LEU A 1 69 ? -7.852 4.986 -5.245 1.00 97.31 69 LEU A CA 1
ATOM 546 C C . LEU A 1 69 ? -8.928 5.886 -4.634 1.00 97.31 69 LEU A C 1
ATOM 548 O O . LEU A 1 69 ? -8.782 6.325 -3.488 1.00 97.31 69 LEU A O 1
ATOM 552 N N . PRO A 1 70 ? -10.004 6.194 -5.376 1.00 96.69 70 PRO A N 1
ATOM 553 C CA . PRO A 1 70 ? -11.200 6.788 -4.802 1.00 96.69 70 PRO A CA 1
ATOM 554 C C . PRO A 1 70 ? -11.987 5.722 -4.029 1.00 96.69 70 PRO A C 1
ATOM 556 O O . PRO A 1 70 ? -12.143 4.586 -4.469 1.00 96.69 70 PRO A O 1
ATOM 559 N N . GLY A 1 71 ? -12.478 6.068 -2.846 1.00 95.69 71 GLY A N 1
ATOM 560 C CA . GLY A 1 71 ? -13.153 5.117 -1.973 1.00 95.69 71 GLY A CA 1
ATOM 561 C C . GLY A 1 71 ? -13.958 5.780 -0.871 1.00 95.69 71 GLY A C 1
ATOM 562 O O . GLY A 1 71 ? -14.300 6.967 -0.928 1.00 95.69 71 GLY A O 1
ATOM 563 N N . LYS A 1 72 ? -14.292 4.991 0.151 1.00 94.19 72 LYS A N 1
ATOM 564 C CA . LYS A 1 72 ? -15.163 5.413 1.252 1.00 94.19 72 LYS A CA 1
ATOM 565 C C . LYS A 1 72 ? -14.571 5.078 2.614 1.00 94.19 72 LYS A C 1
ATOM 567 O O . LYS A 1 72 ? -13.966 4.029 2.810 1.00 94.19 72 LYS A O 1
ATOM 572 N N . SER A 1 73 ? -14.808 5.959 3.581 1.00 92.19 73 SER A N 1
ATOM 573 C CA . SER A 1 73 ? -14.593 5.726 5.010 1.00 92.19 73 SER A CA 1
ATOM 574 C C . SER A 1 73 ? -15.924 5.912 5.740 1.00 92.19 73 SER A C 1
ATOM 576 O O . SER A 1 73 ? -16.353 7.036 6.020 1.00 92.19 73 SER A O 1
ATOM 578 N N . GLY A 1 74 ? -16.641 4.809 5.974 1.00 88.06 74 GLY A N 1
ATOM 579 C CA . GLY A 1 74 ? -18.061 4.867 6.334 1.00 88.06 74 GLY A CA 1
ATOM 580 C C . GLY A 1 74 ? -18.857 5.571 5.230 1.00 88.06 74 GLY A C 1
ATOM 581 O O . GLY A 1 74 ? -18.770 5.191 4.069 1.00 88.06 74 GLY A O 1
ATOM 582 N N . ASN A 1 75 ? -19.566 6.649 5.569 1.00 87.56 75 ASN A N 1
ATOM 583 C CA . ASN A 1 75 ? -20.357 7.427 4.602 1.00 87.56 75 ASN A CA 1
ATOM 584 C C . ASN A 1 75 ? -19.572 8.573 3.932 1.00 87.56 75 ASN A C 1
ATOM 586 O O . ASN A 1 75 ? -20.164 9.408 3.253 1.00 87.56 75 ASN A O 1
ATOM 590 N N . LYS A 1 76 ? -18.259 8.669 4.170 1.00 89.69 76 LYS A N 1
ATOM 591 C CA . LYS A 1 76 ? -17.417 9.797 3.743 1.00 89.69 76 LYS A CA 1
ATOM 592 C C . LYS A 1 76 ? -16.525 9.398 2.576 1.00 89.69 76 LYS A C 1
ATOM 594 O O . LYS A 1 76 ? -16.058 8.264 2.538 1.00 89.69 76 LYS A O 1
ATOM 599 N N . ASP A 1 77 ? -16.241 10.339 1.681 1.00 93.25 77 ASP A N 1
ATOM 600 C CA . ASP A 1 77 ? -15.247 10.137 0.625 1.00 93.25 77 ASP A CA 1
ATOM 601 C C . ASP A 1 77 ? -13.844 10.026 1.221 1.00 93.25 77 ASP A C 1
ATOM 603 O O . ASP A 1 77 ? -13.473 10.784 2.126 1.00 93.25 77 ASP A O 1
ATOM 607 N N . CYS A 1 78 ? -13.080 9.079 0.694 1.00 93.88 78 CYS A N 1
ATOM 608 C CA . CYS A 1 78 ? -11.672 8.896 0.987 1.00 93.88 78 CYS A CA 1
ATOM 609 C C . CYS A 1 78 ? -10.907 8.720 -0.319 1.00 93.88 78 CYS A C 1
ATOM 611 O O . CYS A 1 78 ? -11.378 8.022 -1.214 1.00 93.88 78 CYS A O 1
ATOM 613 N N . THR A 1 79 ? -9.723 9.306 -0.409 1.00 95.62 79 THR A N 1
ATOM 614 C CA . THR A 1 79 ? -8.814 9.097 -1.533 1.00 95.62 79 THR A CA 1
ATOM 615 C C . THR A 1 79 ? -7.480 8.631 -0.986 1.00 95.62 79 THR A C 1
ATOM 617 O O . THR A 1 79 ? -6.934 9.269 -0.087 1.00 95.62 79 THR A O 1
ATOM 620 N N . ALA A 1 80 ? -6.947 7.544 -1.532 1.00 96.44 80 ALA A N 1
ATOM 621 C CA . ALA A 1 80 ? -5.561 7.157 -1.315 1.00 96.44 80 ALA A CA 1
ATOM 622 C C . ALA A 1 80 ? -4.757 7.326 -2.603 1.00 96.44 80 ALA A C 1
ATOM 624 O O . ALA A 1 80 ? -5.268 7.097 -3.699 1.00 96.44 80 ALA A O 1
ATOM 625 N N . ASN A 1 81 ? -3.498 7.722 -2.468 1.00 97.31 81 ASN A N 1
ATOM 626 C CA . ASN A 1 81 ? -2.527 7.664 -3.548 1.00 97.31 81 ASN A CA 1
ATOM 627 C C . ASN A 1 81 ? -1.349 6.813 -3.092 1.00 97.31 81 ASN A C 1
ATOM 629 O O . ASN A 1 81 ? -0.767 7.085 -2.041 1.00 97.31 81 ASN A O 1
ATOM 633 N N . PHE A 1 82 ? -0.997 5.817 -3.896 1.00 97.19 82 PHE A N 1
ATOM 634 C CA . PHE A 1 82 ? 0.289 5.142 -3.805 1.00 97.19 82 PHE A CA 1
ATOM 635 C C . PHE A 1 82 ? 1.184 5.672 -4.914 1.00 97.19 82 PHE A C 1
ATOM 637 O O . PHE A 1 82 ? 0.818 5.582 -6.081 1.00 97.19 82 PHE A O 1
ATOM 644 N N . TYR A 1 83 ? 2.335 6.212 -4.548 1.00 96.94 83 TYR A N 1
ATOM 645 C CA . TYR A 1 83 ? 3.384 6.603 -5.480 1.00 96.94 83 TYR A CA 1
ATOM 646 C C . TYR A 1 83 ? 4.433 5.503 -5.431 1.00 96.94 83 TYR A C 1
ATOM 648 O O . TYR A 1 83 ? 5.125 5.346 -4.418 1.00 96.94 83 TYR A O 1
ATOM 656 N N . THR A 1 84 ? 4.473 4.677 -6.470 1.00 94.81 84 THR A N 1
ATOM 657 C CA . THR A 1 84 ? 5.386 3.542 -6.569 1.00 94.81 84 THR A CA 1
ATOM 658 C C . THR A 1 84 ? 6.622 3.948 -7.344 1.00 94.81 84 THR A C 1
ATOM 660 O O . THR A 1 84 ? 6.520 4.469 -8.451 1.00 94.81 84 THR A O 1
ATOM 663 N N . HIS A 1 85 ? 7.779 3.684 -6.750 1.00 92.75 85 HIS A N 1
ATOM 664 C CA . HIS A 1 85 ? 9.096 3.824 -7.358 1.00 92.75 85 HIS A CA 1
ATOM 665 C C . HIS A 1 85 ? 9.761 2.453 -7.491 1.00 92.75 85 HIS A C 1
ATOM 667 O O . HIS A 1 85 ? 9.169 1.428 -7.139 1.00 92.75 85 HIS A O 1
ATOM 673 N N . GLU A 1 86 ? 10.993 2.429 -8.000 1.00 90.69 86 GLU A N 1
ATOM 674 C CA . GLU A 1 86 ? 11.779 1.196 -8.121 1.00 90.69 86 GLU A CA 1
ATOM 675 C C . GLU A 1 86 ? 12.026 0.523 -6.760 1.00 90.69 86 GLU A C 1
ATOM 677 O O . GLU A 1 86 ? 11.966 -0.703 -6.661 1.00 90.69 86 GLU A O 1
ATOM 682 N N . ASP A 1 87 ? 12.272 1.323 -5.720 1.00 90.50 87 ASP A N 1
ATOM 683 C CA . ASP A 1 87 ? 12.779 0.871 -4.422 1.00 90.50 87 ASP A CA 1
ATOM 684 C C . ASP A 1 87 ? 11.937 1.322 -3.215 1.00 90.50 87 ASP A C 1
ATOM 686 O O . ASP A 1 87 ? 12.256 1.008 -2.062 1.00 90.50 87 ASP A O 1
ATOM 690 N N . SER A 1 88 ? 10.866 2.075 -3.458 1.00 93.50 88 SER A N 1
ATOM 691 C CA . SER A 1 88 ? 10.083 2.720 -2.412 1.00 93.50 88 SER A CA 1
ATOM 692 C C . SER A 1 88 ? 8.618 2.885 -2.793 1.00 93.50 88 SER A C 1
ATOM 694 O O . SER A 1 88 ? 8.203 2.832 -3.955 1.00 93.50 88 SER A O 1
ATOM 696 N N . THR A 1 89 ? 7.778 3.051 -1.774 1.00 95.00 89 THR A N 1
ATOM 697 C CA . THR A 1 89 ? 6.376 3.416 -1.985 1.00 95.00 89 THR A CA 1
ATOM 698 C C . THR A 1 89 ? 5.929 4.418 -0.947 1.00 95.00 89 THR A C 1
ATOM 700 O O . THR A 1 89 ? 5.949 4.140 0.258 1.00 95.00 89 THR A O 1
ATOM 703 N N . PHE A 1 90 ? 5.482 5.572 -1.426 1.00 95.56 90 PHE A N 1
ATOM 704 C CA . PHE A 1 90 ? 4.861 6.601 -0.610 1.00 95.56 90 PHE A CA 1
ATOM 705 C C . PHE A 1 90 ? 3.340 6.474 -0.670 1.00 95.56 90 PHE A C 1
ATOM 707 O O . PHE A 1 90 ? 2.761 6.239 -1.729 1.00 95.56 90 PHE A O 1
ATOM 714 N N . LEU A 1 91 ? 2.688 6.611 0.481 1.00 95.38 91 LEU A N 1
ATOM 715 C CA . LEU A 1 91 ? 1.238 6.567 0.611 1.00 95.38 91 LEU A CA 1
ATOM 716 C C . LEU A 1 91 ? 0.746 7.894 1.175 1.00 95.38 91 LEU A C 1
ATOM 718 O O . LEU A 1 91 ? 1.185 8.292 2.253 1.00 95.38 91 LEU A O 1
ATOM 722 N N . SER A 1 92 ? -0.233 8.506 0.512 1.00 94.62 92 SER A N 1
ATOM 723 C CA . SER A 1 92 ? -1.069 9.566 1.079 1.00 94.62 92 SER A CA 1
ATOM 724 C C . SER A 1 92 ? -2.535 9.137 1.137 1.00 94.62 92 SER A C 1
ATOM 726 O O . SER A 1 92 ? -3.036 8.450 0.249 1.00 94.62 92 SER A O 1
ATOM 728 N N . ILE A 1 93 ? -3.231 9.513 2.209 1.00 93.25 93 ILE A N 1
ATOM 729 C CA . ILE A 1 93 ? -4.651 9.233 2.440 1.00 93.25 93 ILE A CA 1
ATOM 730 C C . ILE A 1 93 ? -5.322 10.523 2.891 1.00 93.25 93 ILE A C 1
ATOM 732 O O . ILE A 1 93 ? -4.925 11.103 3.903 1.00 93.25 93 ILE A O 1
ATOM 736 N N . ASP A 1 94 ? -6.375 10.919 2.188 1.00 91.75 94 ASP A N 1
ATOM 737 C CA . ASP A 1 94 ? -7.216 12.068 2.512 1.00 91.75 94 ASP A CA 1
ATOM 738 C C . ASP A 1 94 ? -8.670 11.632 2.738 1.00 91.75 94 ASP A C 1
ATOM 740 O O . ASP A 1 94 ? -9.261 10.937 1.910 1.00 91.75 94 ASP A O 1
ATOM 744 N N . ILE A 1 95 ? -9.262 12.059 3.856 1.00 86.69 95 ILE A N 1
ATOM 745 C CA . ILE A 1 95 ? -10.696 11.935 4.136 1.00 86.69 95 ILE A CA 1
ATOM 746 C C . ILE A 1 95 ? -11.292 13.328 4.295 1.00 86.69 95 ILE A C 1
ATOM 748 O O . ILE A 1 95 ? -11.201 13.955 5.361 1.00 86.69 95 ILE A O 1
ATOM 752 N N . ARG A 1 96 ? -12.011 13.744 3.251 1.00 77.50 96 ARG A N 1
ATOM 753 C CA . ARG A 1 96 ? -12.536 15.105 3.069 1.00 77.50 96 ARG A CA 1
ATOM 754 C C . ARG A 1 96 ? -13.410 15.608 4.211 1.00 77.50 96 ARG A C 1
ATOM 756 O O . ARG A 1 96 ? -13.354 16.767 4.583 1.00 77.50 96 ARG A O 1
ATOM 763 N N . ALA A 1 97 ? -14.233 14.752 4.807 1.00 63.53 97 ALA A N 1
ATOM 764 C CA . ALA A 1 97 ? -15.231 15.201 5.781 1.00 63.53 97 ALA A CA 1
ATOM 765 C C . ALA A 1 97 ? -14.692 15.344 7.218 1.00 63.53 97 ALA A C 1
ATOM 767 O O . ALA A 1 97 ? -15.487 15.368 8.157 1.00 63.53 97 ALA A O 1
ATOM 768 N N . ASN A 1 98 ? -13.374 15.314 7.427 1.00 62.75 98 ASN A N 1
ATOM 769 C CA . ASN A 1 98 ? -12.755 15.393 8.752 1.00 62.75 98 ASN A CA 1
ATOM 770 C C . ASN A 1 98 ? -11.352 16.038 8.729 1.00 62.75 98 ASN A C 1
ATOM 772 O O . ASN A 1 98 ? -10.651 15.899 9.738 1.00 62.75 98 ASN A O 1
ATOM 776 N N . ASP A 1 99 ? -10.922 16.624 7.606 1.00 70.06 99 ASP A N 1
ATOM 777 C CA . ASP A 1 99 ? -9.548 17.103 7.361 1.00 70.06 99 ASP A CA 1
ATOM 778 C C . ASP A 1 99 ? -8.488 16.096 7.835 1.00 70.06 99 ASP A C 1
ATOM 780 O O . ASP A 1 99 ? -7.495 16.429 8.481 1.00 70.06 99 ASP A O 1
ATOM 784 N N . THR A 1 100 ? -8.768 14.803 7.637 1.00 79.06 100 THR A N 1
ATOM 785 C CA . THR A 1 100 ? -7.857 13.743 8.075 1.00 79.06 100 THR A CA 1
ATOM 786 C C . THR A 1 100 ? -6.969 13.385 6.919 1.00 79.06 100 THR A C 1
ATOM 788 O O . THR A 1 100 ? -7.333 12.557 6.092 1.00 79.06 100 THR A O 1
ATOM 791 N N . TYR A 1 101 ? -5.802 14.005 6.925 1.00 85.81 101 TYR A N 1
ATOM 792 C CA . TYR A 1 101 ? -4.725 13.700 6.013 1.00 85.81 101 TYR A CA 1
ATOM 793 C C . TYR A 1 101 ? -3.655 12.879 6.732 1.00 85.81 101 TYR A C 1
ATOM 795 O O . TYR A 1 101 ? -3.284 13.172 7.875 1.00 85.81 101 TYR A O 1
ATOM 803 N N . LYS A 1 102 ? -3.185 11.813 6.090 1.00 88.50 102 LYS A N 1
ATOM 804 C CA . LYS A 1 102 ? -2.047 11.019 6.553 1.00 88.50 102 LYS A CA 1
ATOM 805 C C . LYS A 1 102 ? -1.158 10.686 5.384 1.00 88.50 102 LYS A C 1
ATOM 807 O O . LYS A 1 102 ? -1.648 10.226 4.363 1.00 88.50 102 LYS A O 1
ATOM 812 N N . GLU A 1 103 ? 0.140 10.803 5.599 1.00 92.00 103 GLU A N 1
ATOM 813 C CA . GLU A 1 103 ? 1.130 10.408 4.616 1.00 92.00 103 GLU A CA 1
ATOM 814 C C . GLU A 1 103 ? 2.311 9.715 5.288 1.00 92.00 103 GLU A C 1
ATOM 816 O O . GLU A 1 103 ? 2.652 10.015 6.439 1.00 92.00 103 GLU A O 1
ATOM 821 N N . PHE A 1 104 ? 2.876 8.720 4.617 1.00 91.75 104 PHE A N 1
ATOM 822 C CA . PHE A 1 104 ? 4.074 8.022 5.061 1.00 91.75 104 PHE A CA 1
ATOM 823 C C . PHE A 1 104 ? 4.604 7.102 3.964 1.00 91.75 104 PHE A C 1
ATOM 825 O O . PHE A 1 104 ? 3.844 6.532 3.186 1.00 91.75 104 PHE A O 1
ATOM 832 N N . TYR A 1 105 ? 5.910 6.838 3.999 1.00 92.38 105 TYR A N 1
ATOM 833 C CA . TYR A 1 105 ? 6.479 5.710 3.270 1.00 92.38 105 TYR A CA 1
ATOM 834 C C . TYR A 1 105 ? 6.025 4.384 3.881 1.00 92.38 105 TYR A C 1
ATOM 836 O O . TYR A 1 105 ? 6.150 4.161 5.102 1.00 92.38 105 TYR A O 1
ATOM 844 N N . ILE A 1 106 ? 5.520 3.508 3.013 1.00 92.50 106 ILE A N 1
ATOM 845 C CA . ILE A 1 106 ? 5.334 2.087 3.304 1.00 92.50 106 ILE A CA 1
ATOM 846 C C . ILE A 1 106 ? 6.709 1.501 3.609 1.00 92.50 106 ILE A C 1
ATOM 848 O O . ILE A 1 106 ? 6.895 0.952 4.695 1.00 92.50 106 ILE A O 1
ATOM 852 N N . ASP A 1 107 ? 7.658 1.732 2.704 1.00 90.88 107 ASP A N 1
ATOM 853 C CA . ASP A 1 107 ? 9.063 1.345 2.798 1.00 90.88 107 ASP A CA 1
ATOM 854 C C . ASP A 1 107 ? 9.917 2.300 1.941 1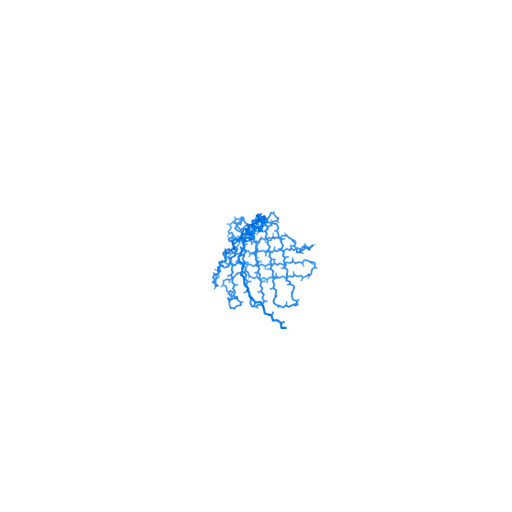.00 90.88 107 ASP A C 1
ATOM 856 O O . ASP A 1 107 ? 9.415 2.875 0.967 1.00 90.88 107 ASP A O 1
ATOM 860 N N . HIS A 1 108 ? 11.173 2.515 2.337 1.00 89.81 108 HIS A N 1
ATOM 861 C CA . HIS A 1 108 ? 12.127 3.394 1.651 1.00 89.81 108 HIS A CA 1
ATOM 862 C C . HIS A 1 108 ? 13.574 2.984 2.007 1.00 89.81 108 HIS A C 1
ATOM 864 O O . HIS A 1 108 ? 13.844 2.754 3.191 1.00 89.81 108 HIS A O 1
ATOM 870 N N . PRO A 1 109 ? 14.540 2.965 1.062 1.00 86.44 109 PRO A N 1
ATOM 871 C CA . PRO A 1 109 ? 15.892 2.415 1.279 1.00 86.44 109 PRO A CA 1
ATOM 872 C C . PRO A 1 109 ? 16.691 3.044 2.426 1.00 86.44 109 PRO A C 1
ATOM 874 O O . PRO A 1 109 ? 17.589 2.428 3.000 1.00 86.44 109 PRO A O 1
ATOM 877 N N . THR A 1 110 ? 16.405 4.303 2.747 1.00 86.81 110 THR A N 1
ATOM 878 C CA . THR A 1 110 ? 17.075 5.047 3.826 1.00 86.81 110 THR A CA 1
ATOM 879 C C . THR A 1 110 ? 16.248 5.119 5.113 1.00 86.81 110 THR A C 1
ATOM 881 O O . TH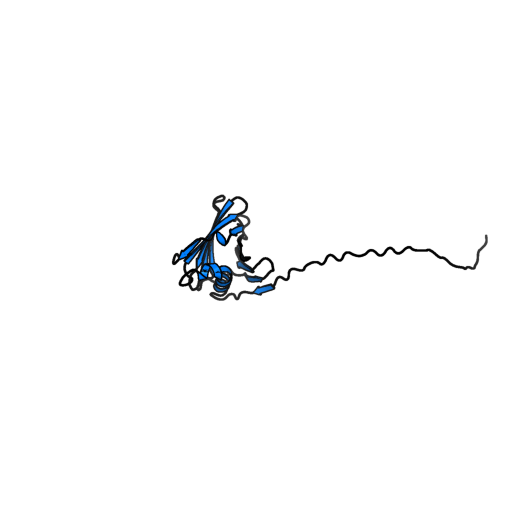R A 1 110 ? 16.676 5.728 6.099 1.00 86.81 110 THR A O 1
ATOM 884 N N . GLN A 1 111 ? 15.054 4.514 5.142 1.00 83.38 111 GLN A N 1
ATOM 885 C CA . GLN A 1 111 ? 14.195 4.537 6.318 1.00 83.38 111 GLN A CA 1
ATOM 886 C C . GLN A 1 111 ? 14.792 3.682 7.437 1.00 83.38 111 GLN A C 1
ATOM 888 O O . GLN A 1 111 ? 15.233 2.553 7.258 1.00 83.38 111 GLN A O 1
ATOM 893 N N . SER A 1 112 ? 14.771 4.212 8.659 1.00 85.12 112 SER A N 1
ATOM 894 C CA . SER A 1 112 ? 15.171 3.421 9.818 1.00 85.12 112 SER A CA 1
ATOM 895 C C . SER A 1 112 ? 14.098 2.391 10.179 1.00 85.12 112 SER A C 1
ATOM 897 O O . SER A 1 112 ? 12.934 2.752 10.357 1.00 85.12 112 SER A O 1
ATOM 899 N N . PHE A 1 113 ? 14.511 1.147 10.443 1.00 87.44 113 PHE A N 1
ATOM 900 C CA . PHE A 1 113 ? 13.655 0.096 11.018 1.00 87.44 113 PHE A CA 1
ATOM 901 C C . PHE A 1 113 ? 13.467 0.201 12.537 1.00 87.44 113 PHE A C 1
ATOM 903 O O . PHE A 1 113 ? 12.605 -0.472 13.100 1.00 87.44 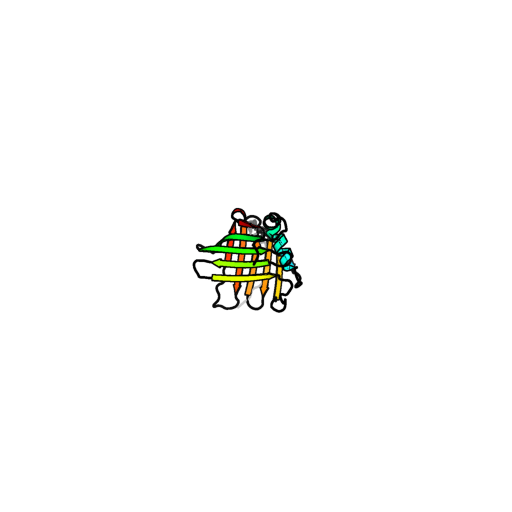113 PHE A O 1
ATOM 910 N N . LYS A 1 114 ? 14.220 1.068 13.234 1.00 89.00 114 LYS A N 1
ATOM 911 C CA . LYS A 1 114 ? 14.108 1.277 14.696 1.00 89.00 114 LYS A CA 1
ATOM 912 C C . LYS A 1 114 ? 12.672 1.497 15.215 1.00 89.00 114 LYS A C 1
ATOM 914 O O . LYS A 1 114 ? 12.365 1.003 16.307 1.00 89.00 114 LYS A O 1
ATOM 919 N N . PRO A 1 115 ? 11.784 2.245 14.527 1.00 90.56 115 PRO A N 1
ATOM 920 C CA . PRO A 1 115 ? 10.404 2.400 14.960 1.00 90.56 115 PRO A CA 1
ATOM 921 C C . PRO A 1 115 ? 9.518 1.190 14.637 1.00 90.56 115 PRO A C 1
ATOM 923 O O . PRO A 1 115 ? 8.416 1.150 15.179 1.00 90.56 115 PRO A O 1
ATOM 926 N N . ILE A 1 116 ? 9.937 0.233 13.805 1.00 92.25 116 ILE A N 1
ATOM 927 C CA . ILE A 1 116 ? 9.134 -0.936 13.417 1.00 92.25 116 ILE A CA 1
ATOM 928 C C . ILE A 1 116 ? 9.237 -2.021 14.493 1.00 92.25 116 ILE A C 1
ATOM 930 O O . ILE A 1 116 ? 10.313 -2.553 14.779 1.00 92.25 116 ILE A O 1
ATOM 934 N N . LEU A 1 117 ? 8.095 -2.341 15.101 1.00 92.69 117 LEU A N 1
ATOM 935 C CA . LEU A 1 117 ? 7.970 -3.409 16.091 1.00 92.69 117 LEU A CA 1
ATOM 936 C C . LEU A 1 117 ? 7.760 -4.758 15.403 1.00 92.69 117 LEU A C 1
ATOM 938 O O . LEU A 1 117 ? 8.384 -5.739 15.792 1.00 92.69 117 LEU A O 1
ATOM 942 N N . PHE A 1 118 ? 6.901 -4.794 14.384 1.00 93.94 118 PHE A N 1
ATOM 943 C CA . PHE A 1 118 ? 6.659 -5.970 13.553 1.00 93.94 118 PHE A CA 1
ATOM 944 C C . PHE A 1 118 ? 6.018 -5.579 12.222 1.00 93.94 118 PHE A C 1
ATOM 946 O O . PHE A 1 118 ? 5.330 -4.560 12.125 1.00 93.94 118 PHE A O 1
ATOM 953 N N . GLN A 1 119 ? 6.242 -6.421 11.222 1.00 96.25 119 GLN A N 1
ATOM 954 C CA . GLN A 1 119 ? 5.673 -6.340 9.884 1.00 96.25 119 GLN A CA 1
ATOM 955 C C . GLN A 1 119 ? 5.333 -7.766 9.444 1.00 96.25 119 GLN A C 1
ATOM 957 O O . GLN A 1 119 ? 6.130 -8.688 9.636 1.00 96.25 119 GLN A O 1
ATOM 962 N N . LYS A 1 120 ? 4.109 -7.965 8.972 1.0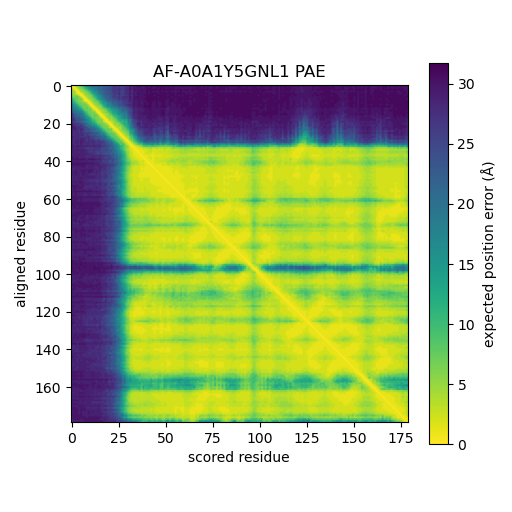0 97.69 120 LYS A N 1
ATOM 963 C CA . LYS A 1 120 ? 3.541 -9.285 8.711 1.00 97.69 120 LYS A CA 1
ATOM 964 C C . LYS A 1 120 ? 2.777 -9.276 7.400 1.00 97.69 120 LYS A C 1
ATOM 966 O O . LYS A 1 120 ? 2.102 -8.291 7.107 1.00 97.69 120 LYS A O 1
ATOM 971 N N . LEU A 1 121 ? 2.869 -10.388 6.688 1.00 97.56 121 LEU A N 1
ATOM 972 C CA . LEU A 1 121 ? 1.977 -10.766 5.609 1.00 97.56 121 LEU A CA 1
ATOM 973 C C . LEU A 1 121 ? 1.009 -11.803 6.178 1.00 97.56 121 LEU A C 1
ATOM 975 O O . LEU A 1 121 ? 1.430 -12.804 6.757 1.00 97.56 121 LEU A O 1
ATOM 979 N N . ILE A 1 122 ? -0.279 -11.527 6.080 1.00 97.38 122 ILE A N 1
ATOM 980 C CA . ILE A 1 122 ? -1.348 -12.382 6.578 1.00 97.38 122 ILE A CA 1
ATOM 981 C C . ILE A 1 122 ? -2.113 -12.877 5.358 1.00 97.38 122 ILE A C 1
ATOM 983 O O . ILE A 1 122 ? -2.593 -12.068 4.568 1.00 97.38 122 ILE A O 1
ATOM 987 N N . LEU A 1 123 ? -2.188 -14.192 5.199 1.00 96.25 123 LEU A N 1
ATOM 988 C CA . LEU A 1 123 ? -2.920 -14.862 4.134 1.00 96.25 123 LEU A CA 1
ATOM 989 C C . LEU A 1 123 ? -4.149 -15.518 4.754 1.00 96.25 123 LEU A C 1
ATOM 991 O O . LEU A 1 123 ? -4.023 -16.328 5.677 1.00 96.25 123 LEU A O 1
ATOM 995 N N . SER A 1 124 ? -5.322 -15.175 4.250 1.00 94.62 124 SER A N 1
ATOM 996 C CA . SER A 1 124 ? -6.595 -15.724 4.700 1.00 94.62 124 SER A CA 1
ATOM 997 C C . SER A 1 124 ? -7.553 -15.869 3.523 1.00 94.62 124 SER A C 1
ATOM 999 O O . SER A 1 124 ? -7.332 -15.324 2.442 1.00 94.62 124 SER A O 1
ATOM 1001 N N . ASP A 1 125 ? -8.648 -16.596 3.734 1.00 90.88 125 ASP A N 1
ATOM 1002 C CA . ASP A 1 125 ? -9.651 -16.833 2.686 1.00 90.88 125 ASP A CA 1
ATOM 1003 C C . ASP A 1 125 ? -10.343 -15.536 2.221 1.00 90.88 125 ASP A C 1
ATOM 1005 O O . ASP A 1 125 ? -10.898 -15.475 1.128 1.00 90.88 125 ASP A O 1
ATOM 1009 N N . ASP A 1 126 ? -10.293 -14.480 3.037 1.00 90.06 126 ASP A N 1
ATOM 1010 C CA . ASP A 1 126 ? -10.823 -13.149 2.732 1.00 90.06 126 ASP A CA 1
ATOM 1011 C C . ASP A 1 126 ? -9.766 -12.182 2.161 1.00 90.06 126 ASP A C 1
ATOM 1013 O O . ASP A 1 126 ? -10.023 -10.979 2.057 1.00 90.06 126 ASP A O 1
ATOM 1017 N N . GLY A 1 127 ? -8.583 -12.691 1.802 1.00 94.69 127 GLY A N 1
ATOM 1018 C CA . GLY A 1 127 ? -7.551 -11.965 1.072 1.00 94.69 127 GLY A CA 1
ATOM 1019 C C . GLY A 1 127 ? -6.177 -11.948 1.742 1.00 94.69 127 GLY A C 1
ATOM 1020 O O . GLY A 1 127 ? -5.860 -12.717 2.646 1.00 94.69 127 GLY A O 1
ATOM 1021 N N . VAL A 1 128 ? -5.340 -11.030 1.270 1.00 97.38 128 VAL A N 1
ATOM 1022 C CA . VAL A 1 128 ? -3.964 -10.828 1.726 1.00 97.38 128 VAL A CA 1
ATOM 1023 C C . VAL A 1 128 ? -3.869 -9.492 2.456 1.00 97.38 128 VAL A C 1
ATOM 1025 O O . VAL A 1 128 ? -4.287 -8.460 1.932 1.00 97.38 128 VAL A O 1
ATOM 1028 N N . GLU A 1 129 ? -3.310 -9.484 3.665 1.00 97.88 129 GLU A N 1
ATOM 1029 C CA . GLU A 1 129 ? -3.090 -8.279 4.469 1.00 97.88 129 GLU A CA 1
ATOM 1030 C C . GLU A 1 129 ? -1.604 -8.077 4.777 1.00 97.88 129 GLU A C 1
ATOM 1032 O O . GLU A 1 129 ? -0.953 -8.893 5.428 1.00 97.88 129 GLU A O 1
ATOM 1037 N N . ILE A 1 130 ? -1.083 -6.917 4.387 1.00 98.00 130 ILE A N 1
ATOM 1038 C CA . ILE A 1 130 ? 0.181 -6.389 4.892 1.00 98.00 130 ILE A CA 1
ATOM 1039 C C . ILE A 1 130 ? -0.126 -5.586 6.148 1.00 98.00 130 ILE A C 1
ATOM 1041 O O . ILE A 1 130 ? -0.849 -4.591 6.096 1.00 98.00 130 ILE A O 1
ATOM 1045 N N . LYS A 1 131 ? 0.455 -5.973 7.282 1.00 97.56 131 LYS A N 1
ATOM 1046 C CA . LYS A 1 131 ? 0.243 -5.314 8.575 1.00 97.56 131 LYS A CA 1
ATOM 1047 C C . LYS A 1 131 ? 1.553 -4.892 9.203 1.00 97.56 131 LYS A C 1
ATOM 1049 O O . LYS A 1 131 ? 2.415 -5.720 9.493 1.00 97.56 131 LYS A O 1
ATOM 1054 N N . VAL A 1 132 ? 1.669 -3.605 9.510 1.00 96.56 132 VAL A N 1
ATOM 1055 C CA . VAL A 1 132 ? 2.890 -3.017 10.063 1.00 96.56 132 VAL A CA 1
ATOM 1056 C C . VAL A 1 132 ? 2.573 -2.245 11.326 1.00 96.56 132 VAL A C 1
ATOM 1058 O O . VAL A 1 132 ? 1.776 -1.304 11.342 1.00 96.56 132 VAL A O 1
ATOM 1061 N N . VAL A 1 133 ? 3.252 -2.609 12.408 1.00 95.00 133 VAL A N 1
ATOM 1062 C CA . VAL A 1 133 ? 3.140 -1.922 13.689 1.00 95.00 133 VAL A CA 1
ATOM 1063 C C . VAL A 1 133 ? 4.424 -1.177 13.975 1.00 95.00 133 VAL A C 1
ATOM 1065 O O . VAL A 1 133 ? 5.475 -1.757 14.247 1.00 95.00 133 VAL A O 1
ATOM 1068 N N . LYS A 1 134 ? 4.312 0.148 13.960 1.00 93.56 134 LYS A N 1
ATOM 1069 C CA . LYS A 1 134 ? 5.357 1.082 14.359 1.00 93.56 134 LYS A CA 1
ATOM 1070 C C . LYS A 1 134 ? 5.123 1.525 15.812 1.00 93.56 134 LYS A C 1
ATOM 1072 O O . LYS A 1 134 ? 4.037 1.400 16.386 1.00 93.56 134 LYS A O 1
ATOM 1077 N N . ARG A 1 135 ? 6.153 2.083 16.451 1.00 92.06 135 ARG A N 1
ATOM 1078 C CA . ARG A 1 135 ? 6.092 2.559 17.847 1.00 92.06 135 ARG A CA 1
ATOM 1079 C C . ARG A 1 135 ? 4.961 3.557 18.082 1.00 92.06 135 ARG A C 1
ATOM 1081 O O . ARG A 1 135 ? 4.359 3.497 19.150 1.00 92.06 135 ARG A O 1
ATOM 1088 N N . ARG A 1 136 ? 4.691 4.443 17.116 1.00 90.38 136 ARG A N 1
ATOM 1089 C CA . ARG A 1 136 ? 3.712 5.542 17.222 1.00 90.38 136 ARG A CA 1
ATOM 1090 C C . ARG A 1 136 ? 2.370 5.256 16.546 1.00 90.38 136 ARG A C 1
ATOM 1092 O O . ARG A 1 136 ? 1.356 5.780 16.992 1.00 90.38 136 ARG A O 1
ATOM 1099 N N . PHE A 1 137 ? 2.349 4.417 15.516 1.00 92.56 137 PHE A N 1
ATOM 1100 C CA . PHE A 1 137 ? 1.130 4.083 14.786 1.00 92.56 137 PHE A CA 1
ATOM 1101 C C . PHE A 1 137 ? 1.218 2.693 14.156 1.00 92.56 137 PHE A C 1
ATOM 1103 O O . PHE A 1 137 ? 2.276 2.078 14.105 1.00 92.56 137 PHE A O 1
ATOM 1110 N N . THR A 1 138 ? 0.088 2.187 13.701 1.00 94.75 138 THR A N 1
ATOM 1111 C CA . THR A 1 138 ? -0.076 0.939 12.959 1.00 94.75 138 THR A CA 1
ATOM 1112 C C . THR A 1 138 ? -0.758 1.262 11.647 1.00 94.75 138 THR A C 1
ATOM 1114 O O . THR A 1 138 ? -1.615 2.148 11.614 1.00 94.75 138 THR A O 1
ATOM 1117 N N . PHE A 1 139 ? -0.411 0.541 10.594 1.00 95.50 139 PHE A N 1
ATOM 1118 C CA . PHE A 1 139 ? -1.218 0.508 9.389 1.00 95.50 139 PHE A CA 1
ATOM 1119 C C . PHE A 1 139 ? -1.385 -0.927 8.903 1.00 95.50 139 PHE A C 1
ATOM 1121 O O . PHE A 1 139 ? -0.548 -1.788 9.188 1.00 95.50 139 PHE A O 1
ATOM 1128 N N . SER A 1 140 ? -2.475 -1.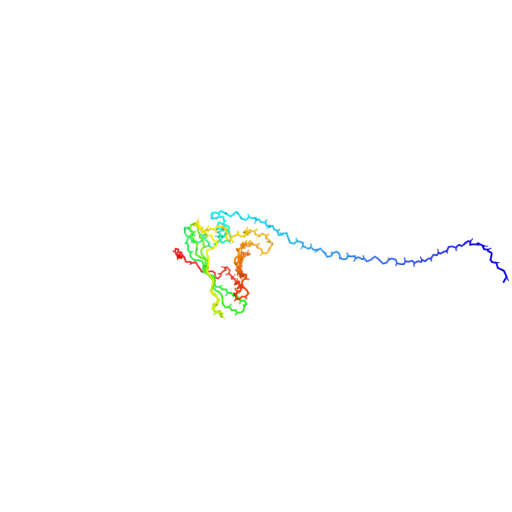168 8.190 1.00 96.94 140 SER A N 1
ATOM 1129 C CA . SER A 1 140 ? -2.652 -2.362 7.386 1.00 96.94 140 SER A CA 1
ATOM 1130 C C . SER A 1 140 ? -3.229 -2.015 6.023 1.00 96.94 140 SER A C 1
ATOM 1132 O O . SER A 1 140 ? -4.002 -1.065 5.890 1.00 96.94 140 SER A O 1
ATOM 1134 N N . ILE A 1 141 ? -2.802 -2.773 5.020 1.00 97.81 141 ILE A N 1
ATOM 1135 C CA . ILE A 1 141 ? -3.285 -2.719 3.645 1.00 97.81 141 ILE A CA 1
ATOM 1136 C C . ILE A 1 141 ? -3.746 -4.133 3.324 1.00 97.81 141 ILE A C 1
ATOM 1138 O O . ILE A 1 141 ? -2.931 -5.054 3.312 1.00 97.81 141 ILE A O 1
ATOM 1142 N N . LYS A 1 142 ? -5.049 -4.309 3.134 1.00 97.88 142 LYS A N 1
ATOM 1143 C CA . LYS A 1 142 ? -5.670 -5.601 2.847 1.00 97.88 142 LYS A CA 1
ATOM 1144 C C . LYS A 1 142 ? -6.298 -5.573 1.468 1.00 97.88 142 LYS A C 1
ATOM 1146 O O . LYS A 1 142 ? -7.030 -4.633 1.182 1.00 97.88 142 LYS A O 1
ATOM 1151 N N . SER A 1 143 ? -6.052 -6.591 0.656 1.00 97.50 143 SER A N 1
ATOM 1152 C CA . SER A 1 143 ? -6.705 -6.772 -0.640 1.00 97.50 143 SER A CA 1
ATOM 1153 C C . SER A 1 143 ? -7.308 -8.163 -0.737 1.00 97.50 143 SER A C 1
ATOM 1155 O O . SER A 1 143 ? -6.701 -9.130 -0.283 1.00 97.50 143 SER A O 1
ATOM 1157 N N . ASN A 1 144 ? -8.482 -8.267 -1.350 1.00 96.12 144 ASN A N 1
ATOM 1158 C CA . ASN A 1 144 ? -9.088 -9.541 -1.742 1.00 96.12 144 ASN A CA 1
ATOM 1159 C C . ASN A 1 144 ? -9.170 -9.704 -3.272 1.00 96.12 144 ASN A C 1
ATOM 1161 O O . ASN A 1 144 ? -9.922 -10.542 -3.752 1.00 96.12 144 ASN A O 1
ATOM 1165 N N . GLY A 1 145 ? -8.439 -8.881 -4.032 1.00 94.25 145 GLY A N 1
ATOM 1166 C CA . GLY A 1 145 ? -8.458 -8.863 -5.500 1.00 94.25 145 GLY A CA 1
ATOM 1167 C C . GLY A 1 145 ? -9.557 -7.982 -6.106 1.00 94.25 145 GLY A C 1
ATOM 1168 O O . GLY A 1 145 ? -9.364 -7.415 -7.172 1.00 94.25 145 GLY A O 1
ATOM 1169 N N . GLU A 1 146 ? -10.670 -7.770 -5.404 1.00 96.38 146 GLU A N 1
ATOM 1170 C CA . GLU A 1 146 ? -11.745 -6.867 -5.855 1.00 96.38 146 GLU A CA 1
ATOM 1171 C C . GLU A 1 146 ? -11.693 -5.512 -5.146 1.00 96.38 146 GLU A C 1
ATOM 1173 O O . GLU A 1 146 ? -11.916 -4.451 -5.730 1.00 96.38 146 GLU A O 1
ATOM 1178 N N . THR A 1 147 ? -11.375 -5.548 -3.857 1.00 97.69 147 THR A N 1
ATOM 1179 C CA . THR A 1 147 ? -11.338 -4.393 -2.973 1.00 97.69 147 THR A CA 1
ATOM 1180 C C . THR A 1 147 ? -9.993 -4.289 -2.291 1.00 97.69 147 THR A C 1
ATOM 1182 O O . THR A 1 147 ? -9.331 -5.290 -2.012 1.00 97.69 147 THR A O 1
ATOM 1185 N N . LEU A 1 148 ? -9.631 -3.058 -1.952 1.00 97.94 148 LEU A N 1
ATOM 1186 C CA . LEU A 1 148 ? -8.492 -2.766 -1.103 1.00 97.94 148 LEU A CA 1
ATOM 1187 C C . LEU A 1 148 ? -8.952 -1.945 0.093 1.00 97.94 148 LEU A C 1
ATOM 1189 O O . LEU A 1 148 ? -9.733 -1.009 -0.040 1.00 97.94 148 LEU A O 1
ATOM 1193 N N . THR A 1 149 ? -8.477 -2.288 1.281 1.00 97.50 149 THR A N 1
ATOM 1194 C CA . THR A 1 149 ? -8.776 -1.566 2.514 1.00 97.50 149 THR A CA 1
ATOM 1195 C C . THR A 1 149 ? -7.484 -1.112 3.167 1.00 97.50 149 THR A C 1
ATOM 1197 O O . THR A 1 149 ? -6.605 -1.924 3.452 1.00 97.50 149 THR A O 1
ATOM 1200 N N . ILE A 1 150 ? -7.383 0.187 3.445 1.00 96.75 150 ILE A N 1
ATOM 1201 C CA . ILE A 1 150 ? -6.281 0.769 4.207 1.00 96.75 150 ILE A CA 1
ATOM 1202 C C . ILE A 1 150 ? -6.807 1.188 5.566 1.00 96.75 150 ILE A C 1
ATOM 1204 O O . ILE A 1 150 ? -7.631 2.100 5.677 1.00 96.75 150 ILE A O 1
ATOM 1208 N N . HIS A 1 151 ? -6.287 0.562 6.611 1.00 95.12 151 HIS A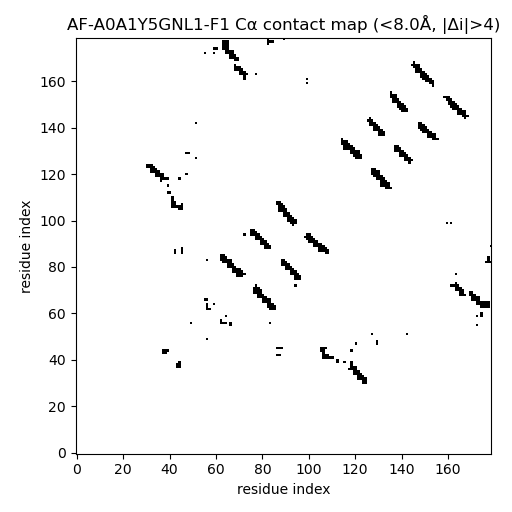 N 1
ATOM 1209 C CA . HIS A 1 151 ? -6.549 0.967 7.978 1.00 95.12 151 HIS A CA 1
ATOM 1210 C C . HIS A 1 151 ? -5.299 1.595 8.583 1.00 95.12 151 HIS A C 1
ATOM 1212 O O . HIS A 1 151 ? -4.202 1.054 8.488 1.00 95.12 151 HIS A O 1
ATOM 1218 N N . THR A 1 152 ? -5.451 2.730 9.264 1.00 92.62 152 THR A N 1
ATOM 1219 C CA . THR A 1 152 ? -4.384 3.294 10.092 1.00 92.62 152 THR A CA 1
ATOM 1220 C C . THR A 1 152 ? -4.880 3.547 11.508 1.00 92.62 152 THR A C 1
ATOM 1222 O O . THR A 1 152 ? -5.970 4.070 11.738 1.00 92.62 152 THR A O 1
ATOM 1225 N N . LYS A 1 153 ? -4.037 3.238 12.489 1.00 91.50 153 LYS A N 1
ATOM 1226 C CA . LYS A 1 153 ? -4.325 3.412 13.910 1.00 91.50 153 LYS A CA 1
ATOM 1227 C C . LYS A 1 153 ? -3.164 4.116 14.597 1.00 91.50 153 LYS A C 1
ATOM 1229 O O . LYS A 1 153 ? -2.080 3.553 14.718 1.00 91.50 153 LYS A O 1
ATOM 1234 N N . SER A 1 154 ? -3.373 5.343 15.065 1.00 88.31 154 SER A N 1
ATOM 1235 C CA . SER A 1 154 ? -2.407 6.001 15.951 1.00 88.31 154 SER A CA 1
ATOM 1236 C C . SER A 1 154 ? -2.507 5.429 17.365 1.00 88.31 154 SER A C 1
ATOM 1238 O O . SER A 1 154 ? -3.571 4.965 17.781 1.00 88.31 154 SER A O 1
ATOM 1240 N N . LYS A 1 155 ? -1.408 5.470 18.123 1.00 84.25 155 LYS A N 1
ATOM 1241 C CA . LYS A 1 155 ? -1.444 5.189 19.568 1.00 84.25 155 LYS A CA 1
ATOM 1242 C C . LYS A 1 155 ? -1.952 6.374 20.393 1.00 84.25 155 LYS A C 1
ATOM 1244 O O . LYS A 1 155 ? -2.370 6.180 21.532 1.00 84.25 155 LYS A O 1
ATOM 1249 N N . SER A 1 156 ? -1.913 7.586 19.844 1.00 83.19 156 SER A N 1
ATOM 1250 C CA . SER A 1 156 ? -2.504 8.767 20.474 1.00 83.19 156 SER A CA 1
ATOM 1251 C C . SER A 1 156 ? -4.025 8.685 20.374 1.00 83.19 156 SER A C 1
ATOM 1253 O O . SER A 1 156 ? -4.572 8.572 19.281 1.00 83.19 156 SER A O 1
ATOM 1255 N N . LYS A 1 157 ? -4.722 8.798 21.512 1.00 77.62 157 LYS A N 1
ATOM 1256 C CA . LYS A 1 157 ? -6.196 8.861 21.549 1.00 77.62 157 LYS A CA 1
ATOM 1257 C C . LYS A 1 157 ? -6.765 10.095 20.836 1.00 77.62 157 LYS A C 1
ATOM 1259 O O . LYS A 1 157 ? -7.958 10.128 20.564 1.00 77.62 157 LYS A O 1
ATOM 1264 N N . LYS A 1 158 ? -5.935 11.113 20.587 1.00 75.75 158 LYS A N 1
ATOM 1265 C CA . LYS A 1 158 ? -6.341 12.362 19.928 1.00 75.75 158 LYS A CA 1
ATOM 1266 C C . LYS A 1 158 ? -6.346 12.245 18.404 1.00 75.75 158 LYS A C 1
ATOM 1268 O O . LYS A 1 158 ? -6.990 13.050 17.740 1.00 75.75 158 LYS A O 1
ATOM 1273 N N . ASP A 1 159 ? -5.655 11.252 17.853 1.00 75.38 159 ASP A N 1
ATOM 1274 C CA . ASP A 1 159 ? -5.456 11.146 16.414 1.00 75.38 159 ASP A CA 1
ATOM 1275 C C . ASP A 1 159 ? -6.523 10.231 15.808 1.00 75.38 159 ASP A C 1
ATOM 1277 O O . ASP A 1 159 ? -6.818 9.145 16.319 1.00 75.38 159 ASP A O 1
ATOM 1281 N N . LYS A 1 160 ? -7.070 10.636 14.663 1.00 74.31 160 LYS A N 1
ATOM 1282 C CA . LYS A 1 160 ? -8.077 9.846 13.951 1.00 74.31 160 LYS A CA 1
ATOM 1283 C C . LYS A 1 160 ? -7.466 8.543 13.418 1.00 74.31 160 LYS A C 1
ATOM 1285 O O . LYS A 1 160 ? -6.291 8.477 13.032 1.00 74.31 160 LYS A O 1
ATOM 1290 N N . THR A 1 161 ? -8.278 7.489 13.408 1.00 80.81 161 THR A N 1
ATOM 1291 C CA . THR A 1 161 ? -7.887 6.130 13.002 1.00 80.81 161 THR A CA 1
ATOM 1292 C C . THR A 1 161 ? -8.660 5.710 11.754 1.00 80.81 161 THR A C 1
ATOM 1294 O O . THR A 1 161 ? -9.584 4.903 11.828 1.00 80.81 161 THR A O 1
ATOM 1297 N N . PRO A 1 162 ? -8.368 6.336 10.601 1.00 82.44 162 PRO A N 1
ATOM 1298 C CA . PRO A 1 162 ? -9.154 6.108 9.410 1.00 82.44 162 PRO A CA 1
ATOM 1299 C C . PRO A 1 162 ? -9.059 4.665 8.919 1.00 82.44 162 PRO A C 1
ATOM 1301 O O . PRO A 1 162 ? -8.025 4.004 9.049 1.00 82.44 162 PRO A O 1
ATOM 1304 N N . SER A 1 163 ? -10.165 4.209 8.348 1.00 91.94 163 SER A N 1
ATOM 1305 C CA . SER A 1 163 ? -10.257 2.989 7.560 1.00 91.94 163 SER A CA 1
ATOM 1306 C C . SER A 1 163 ? -10.957 3.355 6.264 1.00 91.94 163 SER A C 1
ATOM 1308 O O . SER A 1 163 ? -12.077 3.871 6.316 1.00 91.94 163 SER A O 1
ATOM 1310 N N . CYS A 1 164 ? -10.282 3.169 5.138 1.00 94.81 164 CYS A N 1
ATOM 1311 C CA . CYS A 1 164 ? -10.825 3.455 3.820 1.00 94.81 164 CYS A CA 1
ATOM 1312 C C . CYS A 1 164 ? -10.878 2.178 3.003 1.00 94.81 164 CYS A C 1
ATOM 1314 O O . CYS A 1 164 ? -9.885 1.455 2.957 1.00 94.81 164 CYS A O 1
ATOM 1316 N N . THR A 1 165 ? -12.013 1.937 2.360 1.00 96.94 165 THR A N 1
ATOM 1317 C CA . THR A 1 165 ? -12.215 0.826 1.431 1.00 96.94 165 THR A CA 1
ATOM 1318 C C . THR A 1 165 ? -12.376 1.381 0.023 1.00 96.94 165 THR A C 1
ATOM 1320 O O . THR A 1 165 ? -13.090 2.366 -0.188 1.00 96.94 165 THR A O 1
ATOM 1323 N N . PHE A 1 166 ? -11.701 0.745 -0.923 1.00 97.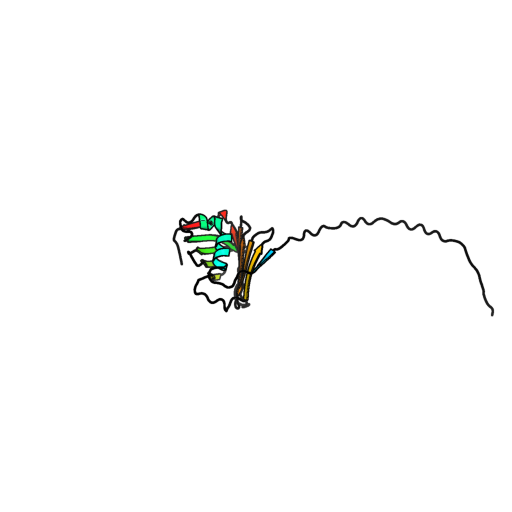12 166 PHE A N 1
ATOM 1324 C CA . PHE A 1 166 ? -11.601 1.123 -2.325 1.00 97.12 166 PHE A CA 1
ATOM 1325 C C . PHE A 1 166 ? -12.026 -0.064 -3.186 1.00 97.12 166 PHE A C 1
ATOM 1327 O O . PHE A 1 166 ? -11.730 -1.209 -2.842 1.00 97.12 166 PHE A O 1
ATOM 1334 N N . GLN A 1 167 ? -12.697 0.213 -4.298 1.00 97.56 167 GLN A N 1
ATOM 1335 C CA . GLN A 1 167 ? -12.947 -0.774 -5.345 1.00 97.56 167 GLN A CA 1
ATOM 1336 C C . GLN A 1 167 ? -11.773 -0.716 -6.321 1.00 97.56 167 GLN A C 1
ATOM 1338 O O . GLN A 1 167 ? -11.459 0.357 -6.836 1.00 97.56 167 GLN A O 1
ATOM 1343 N N . LEU A 1 168 ? -11.100 -1.840 -6.568 1.00 96.44 168 LEU A N 1
ATOM 1344 C CA . LEU A 1 168 ? -9.919 -1.859 -7.438 1.00 96.44 168 LEU A CA 1
ATOM 1345 C C . LEU A 1 168 ? -10.273 -1.595 -8.906 1.00 96.44 168 LEU A C 1
ATOM 1347 O O . LEU A 1 168 ? -9.435 -1.099 -9.649 1.00 96.44 168 LEU A O 1
ATOM 1351 N N . VAL A 1 169 ? -11.527 -1.827 -9.301 1.00 96.50 169 VAL A N 1
ATOM 1352 C CA . VAL A 1 169 ? -12.044 -1.468 -10.632 1.00 96.50 169 VAL A CA 1
ATOM 1353 C C . VAL A 1 169 ? -12.139 0.045 -10.866 1.00 96.50 169 VAL A C 1
ATOM 1355 O O . VAL A 1 169 ? -12.111 0.481 -12.012 1.00 96.50 169 VAL A O 1
ATOM 1358 N N . ASP A 1 170 ? -12.211 0.847 -9.799 1.00 97.06 170 ASP A N 1
ATOM 1359 C CA . ASP A 1 170 ? -12.311 2.313 -9.874 1.00 97.06 170 ASP A CA 1
ATOM 1360 C C . ASP A 1 170 ? -10.934 3.002 -9.816 1.00 97.06 170 ASP A C 1
ATOM 1362 O O . ASP A 1 170 ? -10.840 4.232 -9.710 1.00 97.06 170 ASP A O 1
ATOM 1366 N N . VAL A 1 171 ? -9.852 2.216 -9.843 1.00 97.06 171 VAL A N 1
ATOM 1367 C CA . VAL A 1 171 ? -8.481 2.720 -9.769 1.00 97.06 171 VAL A CA 1
ATOM 1368 C C . VAL A 1 171 ? -8.155 3.610 -10.964 1.00 97.06 171 VAL A C 1
ATOM 1370 O O . VAL A 1 171 ? -8.547 3.346 -12.101 1.00 97.06 171 VAL A O 1
ATOM 1373 N N . LYS A 1 172 ? -7.393 4.674 -10.715 1.00 97.75 172 LYS A N 1
ATOM 1374 C CA . LYS A 1 172 ? -6.826 5.513 -11.773 1.00 97.75 172 LYS A CA 1
ATOM 1375 C C . LYS A 1 172 ? -5.313 5.444 -11.705 1.00 97.75 172 LYS A C 1
ATOM 1377 O O . LYS A 1 172 ? -4.730 5.666 -10.644 1.00 97.75 172 LYS A O 1
ATOM 1382 N N . LEU A 1 173 ? -4.703 5.147 -12.842 1.00 97.38 173 LEU A N 1
ATOM 1383 C CA . LEU A 1 173 ? -3.269 4.951 -12.986 1.00 97.38 173 LEU A CA 1
ATOM 1384 C C . LEU A 1 173 ? -2.667 6.145 -13.727 1.00 97.38 173 LEU A C 1
ATOM 1386 O O . LEU A 1 173 ? -3.224 6.597 -14.727 1.00 97.38 173 LEU A O 1
ATOM 1390 N N . PHE A 1 174 ? -1.556 6.663 -13.214 1.00 97.19 174 PHE A N 1
ATOM 1391 C CA . PHE A 1 174 ? -0.841 7.802 -13.784 1.00 97.19 174 PHE A CA 1
ATOM 1392 C C . PHE A 1 174 ? 0.639 7.435 -13.934 1.00 97.19 174 PHE A C 1
ATOM 1394 O O . PHE A 1 174 ? 1.377 7.412 -12.947 1.00 97.19 174 PHE A O 1
ATOM 1401 N N . GLU A 1 175 ? 1.047 7.111 -15.162 1.00 95.62 175 GLU A N 1
ATOM 1402 C CA . GLU A 1 175 ? 2.422 6.722 -15.508 1.00 95.62 175 GLU A CA 1
ATOM 1403 C C . GLU A 1 175 ? 3.424 7.819 -15.130 1.00 95.62 175 GLU A C 1
ATOM 1405 O O . GLU A 1 175 ? 3.205 8.994 -15.436 1.00 95.62 175 GLU A O 1
ATOM 1410 N N . GLY A 1 176 ? 4.528 7.446 -14.478 1.00 92.25 176 GLY A N 1
ATOM 1411 C CA . GLY A 1 176 ? 5.643 8.355 -14.191 1.00 92.25 176 GLY A CA 1
ATOM 1412 C C . GLY A 1 176 ? 5.362 9.472 -13.177 1.00 92.25 176 GLY A C 1
ATOM 1413 O O . GLY A 1 176 ? 6.274 10.231 -12.857 1.00 92.25 176 GLY A O 1
ATOM 1414 N N . GLU A 1 177 ? 4.143 9.589 -12.640 1.00 92.38 177 GLU A N 1
ATOM 1415 C CA . GLU A 1 177 ? 3.853 10.514 -11.542 1.00 92.38 177 GLU A CA 1
ATOM 1416 C C . GLU A 1 177 ? 4.397 9.964 -10.219 1.00 92.38 177 GLU A C 1
ATOM 1418 O O . GLU A 1 177 ? 3.934 8.939 -9.717 1.00 92.38 177 GLU A O 1
ATOM 1423 N N . THR A 1 178 ? 5.355 10.674 -9.627 1.00 86.25 178 THR A N 1
ATOM 1424 C CA . THR A 1 178 ? 6.010 10.288 -8.372 1.00 86.25 178 THR A CA 1
ATOM 1425 C C . THR A 1 178 ? 5.893 11.395 -7.327 1.00 86.25 178 THR A C 1
ATOM 1427 O O . THR A 1 178 ? 5.515 12.519 -7.659 1.00 86.25 178 THR A O 1
ATOM 1430 N N . GLU A 1 179 ? 6.163 11.061 -6.062 1.00 78.81 179 GLU A N 1
ATOM 1431 C CA . GLU A 1 179 ? 6.300 12.054 -4.982 1.00 78.81 179 GLU A CA 1
ATOM 1432 C C . GLU A 1 179 ? 7.549 12.926 -5.178 1.00 78.81 179 GLU A C 1
ATOM 1434 O O . GLU A 1 179 ? 8.544 12.403 -5.738 1.00 78.81 179 GLU A O 1
#